Protein AF-A0A6A4I2P9-F1 (afdb_monomer_lite)

Foldseek 3Di:
DDPPQQQFFKKKAWQAAPDPPPDDDDDDDDDDDDDDDPDDPDPPDDDDDDDPDDDPDDVVVVVVVLVVVLVVLCVQLVADDQVVLLVVLVVVDDPPPLVVLCVDPLNVVCVVPGGMDTDHDDPPPSVSNNLSVVQVVCVVVVFQEAEAEQDLPPPVPQRQALSNVLSSLLSSLQQDPVGGNPLSVVLQVVQDDPPDGHHDDPVSSLVSSVVSSNVDHIHMYMYGGLSSHDPVRSVDVVCHSPNPD

Secondary structure (DSSP, 8-state):
-------EEEEEEEE----------------------SSSTTSTT-------S-----HHHHHHHHHHHHHHHHHHH-----HHHHHHHHHH--TTTTGGGTTSHHHHHHHHH-SEEEEE--TTS-HHHHHHHHHHHHHHTT-EEEEEE--TT-TTSSSSSHHHHHHHHHHHHHEETTEE-HHHHHHHHHTEETTEEPPPPHHHHHHHHHHHHHHSPSEEEEEE-GGGS-HHHHHHHHH-TTTT-

InterPro domains:
  IPR027417 P-loop containing nucleoside triphosphate hydrolase [G3DSA:3.40.50.300] (104-240)
  IPR027417 P-loop containing nucleoside triphosphate hydrolase [SSF52540] (110-206)
  IPR056884 Nephrocystin 3-like, N-terminal [PF24883] (96-233)

Radius of gyration: 23.6 Å; chains: 1; bounding box: 53×54×79 Å

Organism: NCBI:txid1447944

Structure (mmCIF, N/CA/C/O backbone):
data_AF-A0A6A4I2P9-F1
#
_entry.id   AF-A0A6A4I2P9-F1
#
loop_
_atom_site.group_PDB
_atom_site.id
_atom_site.type_symbol
_atom_site.label_atom_id
_atom_site.label_alt_id
_atom_site.label_comp_id
_atom_site.label_asym_id
_atom_site.label_entity_id
_atom_site.label_seq_id
_atom_site.pdbx_PDB_ins_code
_atom_site.Cartn_x
_atom_site.Cartn_y
_atom_site.Cartn_z
_atom_site.occupancy
_atom_site.B_iso_or_equiv
_atom_site.auth_seq_id
_atom_site.auth_comp_id
_atom_site.auth_asym_id
_atom_site.auth_atom_id
_atom_site.pdbx_PDB_model_num
ATOM 1 N N . MET A 1 1 ? 18.139 1.809 30.149 1.00 31.86 1 MET A N 1
ATOM 2 C CA . MET A 1 1 ? 16.715 1.880 30.546 1.00 31.86 1 MET A CA 1
ATOM 3 C C . MET A 1 1 ? 15.876 1.731 29.287 1.00 31.86 1 MET A C 1
ATOM 5 O O . MET A 1 1 ? 16.265 2.269 28.262 1.00 31.86 1 MET A O 1
ATOM 9 N N . GLY A 1 2 ? 14.872 0.855 29.338 1.00 32.91 2 GLY A N 1
ATOM 10 C CA . GLY A 1 2 ? 14.380 0.058 28.210 1.00 32.91 2 GLY A CA 1
ATOM 11 C C . GLY A 1 2 ? 13.820 0.826 27.012 1.00 32.91 2 GLY A C 1
ATOM 12 O O . GLY A 1 2 ? 12.915 1.641 27.153 1.00 32.91 2 GLY A O 1
ATOM 13 N N . SER A 1 3 ? 14.309 0.461 25.824 1.00 31.95 3 SER A N 1
ATOM 14 C CA . SER A 1 3 ? 13.582 0.650 24.570 1.00 31.95 3 SER A CA 1
ATOM 15 C C . SER A 1 3 ? 12.331 -0.226 24.639 1.00 31.95 3 SER A C 1
ATOM 17 O O . SER A 1 3 ? 12.404 -1.449 24.504 1.00 31.95 3 SER A O 1
ATOM 19 N N . GLN A 1 4 ? 11.193 0.380 24.978 1.00 34.75 4 GLN A N 1
ATOM 20 C CA . GLN A 1 4 ? 9.900 -0.274 24.855 1.00 34.75 4 GLN A CA 1
ATOM 21 C C . GLN A 1 4 ? 9.702 -0.617 23.381 1.00 34.75 4 GLN A C 1
ATOM 23 O O . GLN A 1 4 ? 9.709 0.260 22.521 1.00 34.75 4 GLN A O 1
ATOM 28 N N . TYR A 1 5 ? 9.547 -1.909 23.108 1.00 37.69 5 TYR A N 1
ATOM 29 C CA . TYR A 1 5 ? 9.093 -2.445 21.836 1.00 37.69 5 TYR A CA 1
ATOM 30 C C . TYR A 1 5 ? 7.903 -1.623 21.333 1.00 37.69 5 TYR A C 1
ATOM 32 O O . TYR A 1 5 ? 6.799 -1.710 21.873 1.00 37.69 5 TYR A O 1
ATOM 40 N N . ILE A 1 6 ? 8.139 -0.800 20.311 1.00 43.78 6 ILE A N 1
ATOM 41 C CA . ILE A 1 6 ? 7.095 -0.062 19.604 1.00 43.78 6 ILE A CA 1
ATOM 42 C C . ILE A 1 6 ? 6.301 -1.109 18.806 1.00 43.78 6 ILE A C 1
ATOM 44 O O . ILE A 1 6 ? 6.579 -1.362 17.636 1.00 43.78 6 ILE A O 1
ATOM 48 N N . ASN A 1 7 ? 5.354 -1.773 19.476 1.00 48.44 7 ASN A N 1
ATOM 49 C CA . ASN A 1 7 ? 4.423 -2.757 18.915 1.00 48.44 7 ASN A CA 1
ATOM 50 C C . ASN A 1 7 ? 3.329 -2.025 18.137 1.00 48.44 7 ASN A C 1
ATOM 52 O O . ASN A 1 7 ? 2.184 -1.900 18.578 1.00 48.44 7 ASN A O 1
ATOM 56 N N . SER A 1 8 ? 3.715 -1.456 17.004 1.00 51.41 8 SER A N 1
ATOM 57 C CA . SER A 1 8 ? 2.807 -0.705 16.147 1.00 51.41 8 SER A CA 1
ATOM 58 C C . SER A 1 8 ? 2.466 -1.528 14.926 1.00 51.41 8 SER A C 1
ATOM 60 O O . SER A 1 8 ? 3.367 -2.007 14.248 1.00 51.41 8 SER A O 1
ATOM 62 N N . LYS A 1 9 ? 1.167 -1.701 14.672 1.00 66.44 9 LYS A N 1
ATOM 63 C CA . LYS A 1 9 ? 0.689 -2.569 13.592 1.00 66.44 9 LYS A CA 1
ATOM 64 C C . LYS A 1 9 ? -0.090 -1.842 12.506 1.00 66.44 9 LYS A C 1
ATOM 66 O O . LYS A 1 9 ? -0.427 -2.503 11.546 1.00 66.44 9 LYS A O 1
ATOM 71 N N . LEU A 1 10 ? -0.423 -0.557 12.619 1.00 70.31 10 LEU A N 1
ATOM 72 C CA . LEU A 1 10 ? -1.104 0.126 11.520 1.00 70.31 10 LEU A CA 1
ATOM 73 C C . LEU A 1 10 ? -0.731 1.599 11.445 1.00 70.31 10 LEU A C 1
ATOM 75 O O . LEU A 1 10 ? -0.799 2.325 12.440 1.00 70.31 10 LEU A O 1
ATOM 79 N N . VAL A 1 11 ? -0.388 2.017 10.235 1.00 73.62 11 VAL A N 1
ATOM 80 C CA . VAL A 1 11 ? -0.102 3.396 9.865 1.00 73.62 11 VAL A CA 1
ATOM 81 C C . VAL A 1 11 ? -1.020 3.764 8.722 1.00 73.62 11 VAL A C 1
ATOM 83 O O . VAL A 1 11 ? -1.012 3.080 7.702 1.00 73.62 11 VAL A O 1
ATOM 86 N N . VAL A 1 12 ? -1.787 4.839 8.866 1.00 75.06 12 VAL A N 1
ATOM 87 C CA . VAL A 1 12 ? -2.571 5.373 7.754 1.00 75.06 12 VAL A CA 1
ATOM 88 C C . VAL A 1 12 ? -2.132 6.793 7.467 1.00 75.06 12 VAL A C 1
ATOM 90 O O . VAL A 1 12 ? -2.122 7.640 8.356 1.00 75.06 12 VAL A O 1
ATOM 93 N N . ARG A 1 13 ? -1.725 7.046 6.228 1.00 76.88 13 ARG A N 1
ATOM 94 C CA . ARG A 1 13 ? -1.238 8.347 5.780 1.00 76.88 13 ARG A CA 1
ATOM 95 C C . ARG A 1 13 ? -2.140 8.862 4.674 1.00 76.88 13 ARG A C 1
ATOM 97 O O . ARG A 1 13 ? -2.273 8.186 3.658 1.00 76.88 13 ARG A O 1
ATOM 104 N N . SER A 1 14 ? -2.718 10.051 4.839 1.00 70.62 14 SER A N 1
ATOM 105 C CA . SER A 1 14 ? -3.326 10.736 3.695 1.00 70.62 14 SER A CA 1
ATOM 106 C C . SER A 1 14 ? -2.228 11.340 2.817 1.00 70.62 14 SER A C 1
ATOM 108 O O . SER A 1 14 ? -1.211 11.854 3.302 1.00 70.62 14 SER A O 1
ATOM 110 N N . ILE A 1 15 ? -2.419 11.234 1.510 1.00 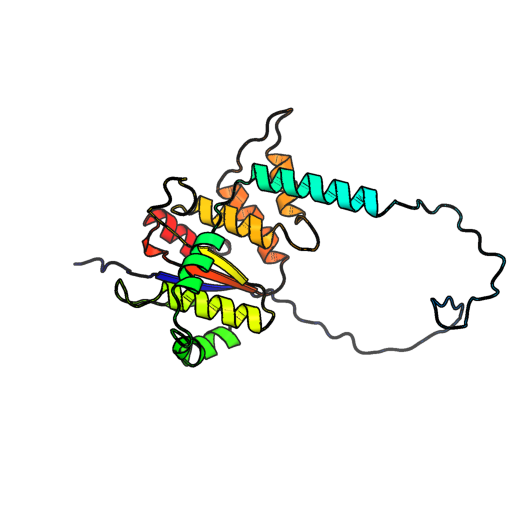70.75 15 ILE A N 1
ATOM 111 C CA . ILE A 1 15 ? -1.639 11.914 0.491 1.00 70.75 15 ILE A CA 1
ATOM 112 C C . ILE A 1 15 ? -2.515 13.059 0.004 1.00 70.75 15 ILE A C 1
ATOM 114 O O . ILE A 1 15 ? -3.432 12.838 -0.778 1.00 70.75 15 ILE A O 1
ATOM 118 N N . ASN A 1 16 ? -2.249 14.274 0.473 1.00 58.72 16 ASN A N 1
ATOM 119 C CA . ASN A 1 16 ? -2.934 15.454 -0.040 1.00 58.72 16 ASN A CA 1
ATOM 120 C C . ASN A 1 16 ? -2.103 16.036 -1.188 1.00 58.72 16 ASN A C 1
ATOM 122 O O . ASN A 1 16 ? -0.927 16.349 -0.997 1.00 58.72 16 ASN A O 1
ATOM 126 N N . SER A 1 17 ? -2.717 16.223 -2.356 1.00 39.25 17 SER A N 1
ATOM 127 C CA . SER A 1 17 ? -2.187 17.130 -3.375 1.00 39.25 17 SER A CA 1
ATOM 128 C C . SER A 1 17 ? -2.728 18.534 -3.080 1.00 39.25 17 SER A C 1
ATOM 130 O O . SER A 1 17 ? -3.951 18.693 -3.001 1.00 39.25 17 SER A O 1
ATOM 132 N N . PRO A 1 18 ? -1.885 19.560 -2.859 1.00 32.94 18 PRO A N 1
ATOM 133 C CA . PRO A 1 18 ? -2.369 20.923 -2.735 1.00 32.94 18 PRO A CA 1
ATOM 134 C C . PRO A 1 18 ? -2.721 21.431 -4.135 1.00 32.94 18 PRO A C 1
ATOM 136 O O . PRO A 1 18 ? -1.902 22.053 -4.804 1.00 32.94 18 PRO A O 1
ATOM 139 N N . ILE A 1 19 ? -3.948 21.180 -4.587 1.00 35.38 19 ILE A N 1
ATOM 140 C CA . ILE A 1 19 ? -4.513 21.924 -5.712 1.00 35.38 19 ILE A CA 1
ATOM 141 C C . ILE A 1 19 ? -5.470 22.952 -5.123 1.00 35.38 19 ILE A C 1
ATOM 143 O O . ILE A 1 19 ? -6.631 22.670 -4.829 1.00 35.38 19 ILE A O 1
ATOM 147 N N . MET A 1 20 ? -4.953 24.167 -4.942 1.00 29.03 20 MET A N 1
ATOM 148 C CA . MET A 1 20 ? -5.790 25.360 -4.904 1.00 29.03 20 MET A CA 1
ATOM 149 C C . MET A 1 20 ? -6.544 25.407 -6.237 1.00 29.03 20 MET A C 1
ATOM 151 O O . MET A 1 20 ? -5.957 25.678 -7.281 1.00 29.03 20 MET A O 1
ATOM 155 N N . MET A 1 21 ? -7.841 25.097 -6.213 1.00 29.06 21 MET A N 1
ATOM 156 C CA . MET A 1 21 ? -8.753 25.452 -7.297 1.00 29.06 21 MET A CA 1
ATOM 157 C C . MET A 1 21 ? -8.804 26.982 -7.377 1.00 29.06 21 MET A C 1
ATOM 159 O O . MET A 1 21 ? -9.569 27.619 -6.648 1.00 29.06 21 MET A O 1
ATOM 163 N N . GLU A 1 22 ? -8.011 27.586 -8.261 1.00 28.61 22 GLU A N 1
ATOM 164 C CA . GLU A 1 22 ? -8.323 28.928 -8.740 1.00 28.61 22 GLU A CA 1
ATOM 165 C C . GLU A 1 22 ? -9.614 28.851 -9.557 1.00 28.61 22 GLU A C 1
ATOM 167 O O . GLU A 1 22 ? -9.694 28.265 -10.638 1.00 28.61 22 GLU A O 1
ATOM 172 N N . ARG A 1 23 ? -10.669 29.413 -8.968 1.00 30.59 23 ARG A N 1
ATOM 173 C CA . ARG A 1 23 ? -11.957 29.641 -9.608 1.00 30.59 23 ARG A CA 1
ATOM 174 C C . ARG A 1 23 ? -11.780 30.713 -10.681 1.00 30.59 23 ARG A C 1
ATOM 176 O O . ARG A 1 23 ? -11.678 31.891 -10.349 1.00 30.59 23 ARG A O 1
ATOM 183 N N . PHE A 1 24 ? -11.839 30.333 -11.951 1.00 29.31 24 PHE A N 1
ATOM 184 C CA . PHE A 1 24 ? -12.132 31.292 -13.014 1.00 29.31 24 PHE A CA 1
ATOM 185 C C . PHE A 1 24 ? -13.650 31.513 -13.080 1.00 29.31 24 PHE A C 1
ATOM 187 O O . PHE A 1 24 ? -14.415 30.606 -13.404 1.00 29.31 24 PHE A O 1
ATOM 194 N N . GLY A 1 25 ? -14.080 32.715 -12.683 1.00 27.47 25 GLY A N 1
ATOM 195 C CA . GLY A 1 25 ? -15.440 33.229 -12.871 1.00 27.47 25 GLY A CA 1
ATOM 196 C C . GLY A 1 25 ? -15.664 33.797 -14.285 1.00 27.47 25 GLY A C 1
ATOM 197 O O . GLY A 1 25 ? -14.700 33.990 -15.024 1.00 27.47 25 GLY A O 1
ATOM 198 N N . PRO A 1 26 ? -16.929 34.042 -14.677 1.00 36.31 26 PRO A N 1
ATOM 199 C CA . PRO A 1 26 ? -17.360 34.069 -16.073 1.00 36.31 26 PRO A CA 1
ATOM 200 C C . PRO A 1 26 ? -17.228 35.453 -16.726 1.00 36.31 26 PRO A C 1
ATOM 202 O O . PRO A 1 26 ? -17.517 36.474 -16.106 1.00 36.31 26 PRO A O 1
ATOM 205 N N . GLY A 1 27 ? -16.868 35.472 -18.012 1.00 28.17 27 GLY A N 1
ATOM 206 C CA . GLY A 1 27 ? -16.831 36.672 -18.848 1.00 28.17 27 GLY A CA 1
ATOM 207 C C . GLY A 1 27 ? -17.063 36.347 -20.327 1.00 28.17 27 GLY A C 1
ATOM 208 O O . GLY A 1 27 ? -16.156 35.881 -21.006 1.00 28.17 27 GLY A O 1
ATOM 209 N N . ASN A 1 28 ? -18.305 36.580 -20.761 1.00 26.53 28 ASN A N 1
ATOM 210 C CA . ASN A 1 28 ? -18.878 36.654 -22.121 1.00 26.53 28 ASN A CA 1
ATOM 211 C C . ASN A 1 28 ? -17.957 37.337 -23.158 1.00 26.53 28 ASN A C 1
ATOM 213 O O . ASN A 1 28 ? -17.140 38.163 -22.772 1.00 26.53 28 ASN A O 1
ATOM 217 N N . GLN A 1 29 ? -18.064 37.213 -24.483 1.00 29.38 29 GLN A N 1
ATOM 218 C CA . GLN A 1 29 ? -18.879 36.527 -25.505 1.00 29.38 29 GLN A CA 1
ATOM 219 C C . GLN A 1 29 ? -18.173 36.891 -26.837 1.00 29.38 29 GLN A C 1
ATOM 221 O O . GLN A 1 29 ? -17.574 37.956 -26.882 1.00 29.38 29 GLN A O 1
ATOM 226 N N . TYR A 1 30 ? -18.252 36.075 -27.893 1.00 26.91 30 TYR A N 1
ATOM 227 C CA . TYR A 1 30 ? -18.627 36.491 -29.262 1.00 26.91 30 TYR A CA 1
ATOM 228 C C . TYR A 1 30 ? -18.805 35.232 -30.125 1.00 26.91 30 TYR A C 1
ATOM 230 O O . TYR A 1 30 ? -17.967 34.333 -30.144 1.00 26.91 30 TYR A O 1
ATOM 238 N N . GLU A 1 31 ? -19.969 35.177 -30.762 1.00 32.78 31 GLU A N 1
ATOM 239 C CA . GLU A 1 31 ? -20.544 34.097 -31.562 1.00 32.78 31 GLU A CA 1
ATOM 240 C C . GLU A 1 31 ? -19.874 33.971 -32.941 1.00 32.78 31 GLU A C 1
ATOM 242 O O . GLU A 1 31 ? -19.499 34.980 -33.534 1.00 32.78 31 GLU A O 1
ATOM 247 N N . GLN A 1 32 ? -19.808 32.759 -33.504 1.00 27.08 32 GLN A N 1
ATOM 248 C CA . GLN A 1 32 ? -20.670 32.350 -34.628 1.00 27.08 32 GLN A CA 1
ATOM 249 C C . GLN A 1 32 ? -20.430 30.882 -35.029 1.00 27.08 32 GLN A C 1
ATOM 251 O O . GLN A 1 32 ? -19.392 30.285 -34.761 1.00 27.08 32 GLN A O 1
ATOM 256 N N . GLU A 1 33 ? -21.489 30.306 -35.585 1.00 31.44 33 GLU A N 1
ATOM 257 C CA . GLU A 1 33 ? -21.905 28.904 -35.588 1.00 31.44 33 GLU A CA 1
ATOM 258 C C . GLU A 1 33 ? -21.132 27.977 -36.547 1.00 31.44 33 GLU A C 1
ATOM 260 O O . GLU A 1 33 ? -20.703 28.389 -37.622 1.00 31.44 33 GLU A O 1
ATOM 265 N N . ASN A 1 34 ? -21.055 26.682 -36.205 1.00 26.84 34 ASN A N 1
ATOM 266 C CA . ASN A 1 34 ? -21.669 25.625 -37.025 1.00 26.84 34 ASN A CA 1
ATOM 267 C C . ASN A 1 34 ? -21.729 24.278 -36.274 1.00 26.84 34 ASN A C 1
ATOM 269 O O . ASN A 1 34 ? -20.735 23.758 -35.772 1.00 26.84 34 ASN A O 1
ATOM 273 N N . THR A 1 35 ? -22.941 23.736 -36.194 1.00 26.11 35 THR A N 1
ATOM 274 C CA . THR A 1 35 ? -23.391 22.611 -35.359 1.00 26.11 35 THR A CA 1
ATOM 275 C C . THR A 1 35 ? -23.114 21.243 -36.001 1.00 26.11 35 THR A C 1
ATOM 277 O O . THR A 1 35 ? -23.472 21.045 -37.159 1.00 26.11 35 THR A O 1
ATOM 280 N N . PHE A 1 36 ? -22.609 20.260 -35.235 1.00 31.98 36 PHE A N 1
ATOM 281 C CA . PHE A 1 36 ? -22.713 18.821 -35.555 1.00 31.98 36 PHE A CA 1
ATOM 282 C C . PHE A 1 36 ? -23.246 18.022 -34.348 1.00 31.98 36 PHE A C 1
ATOM 284 O O . PHE A 1 36 ? -22.644 18.045 -33.280 1.00 31.98 36 PHE A O 1
ATOM 291 N N . ASN A 1 37 ? -24.377 17.323 -34.513 1.00 29.31 37 ASN A N 1
ATOM 292 C CA . ASN A 1 37 ? -25.055 16.497 -33.500 1.00 29.31 37 ASN A CA 1
ATOM 293 C C . ASN A 1 37 ? -24.782 15.001 -33.711 1.00 29.31 37 ASN A C 1
ATOM 295 O O . ASN A 1 37 ? -24.737 14.496 -34.832 1.00 29.31 37 ASN A O 1
ATOM 299 N N . TYR A 1 38 ? -24.722 14.274 -32.598 1.00 35.28 38 TYR A N 1
ATOM 300 C CA . TYR A 1 38 ? -24.859 12.822 -32.550 1.00 35.28 38 TYR A CA 1
ATOM 301 C C . TYR A 1 38 ? -26.271 12.464 -32.070 1.00 35.28 38 TYR A C 1
ATOM 303 O O . TYR A 1 38 ? -26.695 12.898 -31.004 1.00 35.28 38 TYR A O 1
ATOM 311 N N . GLY A 1 39 ? -26.985 11.652 -32.850 1.00 38.06 39 GLY A N 1
ATOM 312 C CA . GLY A 1 39 ? -27.980 10.695 -32.346 1.00 38.06 39 GLY A CA 1
ATOM 313 C C . GLY A 1 39 ? -29.221 11.200 -31.599 1.00 38.06 39 GLY A C 1
ATOM 314 O O . GLY A 1 39 ? -29.917 10.379 -31.018 1.00 38.06 39 GLY A O 1
ATOM 315 N N . GLY A 1 40 ? -29.537 12.493 -31.626 1.00 35.00 40 GLY A N 1
ATOM 316 C CA . GLY A 1 40 ? -30.916 12.981 -31.758 1.00 35.00 40 GLY A CA 1
ATOM 317 C C . GLY A 1 40 ? -31.207 13.207 -33.245 1.00 35.00 40 GLY A C 1
ATOM 318 O O . GLY A 1 40 ? -30.279 13.193 -34.050 1.00 35.00 40 GLY A O 1
ATOM 319 N N . SER A 1 41 ? -32.459 13.403 -33.655 1.00 46.59 41 SER A N 1
ATOM 320 C CA . SER A 1 41 ? -32.909 13.509 -35.058 1.00 46.59 41 SER A CA 1
ATOM 321 C C . SER A 1 41 ? -32.375 14.725 -35.855 1.00 46.59 41 SER A C 1
ATOM 323 O O . SER A 1 41 ? -33.155 15.439 -36.482 1.00 46.59 41 SER A O 1
ATOM 325 N N . GLN A 1 42 ? -31.071 15.007 -35.841 1.00 43.53 42 GLN A N 1
ATOM 326 C CA . GLN A 1 42 ? -30.498 16.242 -36.384 1.00 43.53 42 GLN A CA 1
ATOM 327 C C . GLN A 1 42 ? -29.469 16.045 -37.520 1.00 43.53 42 GLN A C 1
ATOM 329 O O . GLN A 1 42 ? -29.135 17.037 -38.152 1.00 43.53 42 GLN A O 1
ATOM 334 N N . PHE A 1 43 ? -29.011 14.819 -37.847 1.00 44.66 43 PHE A N 1
ATOM 335 C CA . PHE A 1 43 ? -28.026 14.562 -38.942 1.00 44.66 43 PHE A CA 1
ATOM 336 C C . PHE A 1 43 ? -28.453 13.477 -39.929 1.00 44.66 43 PHE A C 1
ATOM 338 O O . PHE A 1 43 ? -27.634 12.926 -40.655 1.00 44.66 43 PHE A O 1
ATOM 345 N N . ALA A 1 44 ? -29.743 13.157 -39.997 1.00 41.59 44 ALA A N 1
ATOM 346 C CA . ALA A 1 44 ? -30.216 12.073 -40.854 1.00 41.59 44 ALA A CA 1
ATOM 347 C C . ALA A 1 44 ? -30.051 12.338 -42.369 1.00 41.59 44 ALA A C 1
ATOM 349 O O . ALA A 1 44 ? -30.230 11.408 -43.142 1.00 41.59 44 ALA A O 1
ATOM 350 N N . ASN A 1 45 ? -29.700 13.561 -42.797 1.00 43.94 45 ASN A N 1
ATOM 351 C CA . ASN A 1 45 ? -29.648 13.958 -44.214 1.00 43.94 45 ASN A CA 1
ATOM 352 C C . ASN A 1 45 ? -28.470 14.890 -44.582 1.00 43.94 45 ASN A C 1
ATOM 354 O O . ASN A 1 45 ? -28.546 15.609 -45.576 1.00 43.94 45 ASN A O 1
ATOM 358 N N . SER A 1 46 ? -27.384 14.934 -43.804 1.00 41.75 46 SER A N 1
ATOM 359 C CA . SER A 1 46 ? -26.228 15.772 -44.161 1.00 41.75 46 SER A CA 1
ATOM 360 C C . SER A 1 46 ? -25.318 15.066 -45.174 1.00 41.75 46 SER A C 1
ATOM 362 O O . SER A 1 46 ? -24.663 14.081 -44.837 1.00 41.75 46 SER A O 1
ATOM 364 N N . SER A 1 47 ? -25.244 15.592 -46.396 1.00 51.38 47 SER A N 1
ATOM 365 C CA . SER A 1 47 ? -24.263 15.230 -47.431 1.00 51.38 47 SER A CA 1
ATOM 366 C C . SER A 1 47 ? -23.252 16.371 -47.635 1.00 51.38 47 SER A C 1
ATOM 368 O O . SER A 1 47 ? -23.632 17.531 -47.497 1.00 51.38 47 SER A O 1
ATOM 370 N N . ASN A 1 48 ? -22.006 16.036 -48.008 1.00 41.12 48 ASN A N 1
ATOM 371 C CA . ASN A 1 48 ? -20.825 16.913 -48.193 1.00 41.12 48 ASN A CA 1
ATOM 372 C C . ASN A 1 48 ? -19.978 17.202 -46.936 1.00 41.12 48 ASN A C 1
ATOM 374 O O . ASN A 1 48 ? -19.728 18.358 -46.606 1.00 41.12 48 ASN A O 1
ATOM 378 N N . PHE A 1 49 ? -19.478 16.158 -46.270 1.00 39.84 49 PHE A N 1
ATOM 379 C CA . PHE A 1 49 ? -18.318 16.276 -45.377 1.00 39.84 49 PHE A CA 1
ATOM 380 C C . PHE A 1 49 ? -17.166 15.430 -45.915 1.00 39.84 49 PHE A C 1
ATOM 382 O O . PHE A 1 49 ? -17.321 14.225 -46.098 1.00 39.84 49 PHE A O 1
ATOM 389 N N . GLU A 1 50 ? -16.012 16.055 -46.143 1.00 45.06 50 GLU A N 1
ATOM 390 C CA . GLU A 1 50 ? -14.771 15.367 -46.502 1.00 45.06 50 GLU A CA 1
ATOM 391 C C . GLU A 1 50 ? -13.729 15.606 -45.405 1.00 45.06 50 GLU A C 1
ATOM 393 O O . GLU A 1 50 ? -13.369 16.741 -45.093 1.00 45.06 50 GLU A O 1
ATOM 398 N N . ILE A 1 51 ? -13.261 14.517 -44.788 1.00 51.97 51 ILE A N 1
ATOM 399 C CA . ILE A 1 51 ? -12.200 14.541 -43.777 1.00 51.97 51 ILE A CA 1
ATOM 400 C C . ILE A 1 51 ? -10.869 14.358 -44.508 1.00 51.97 51 ILE A C 1
ATOM 402 O O . ILE A 1 51 ? -10.510 13.244 -44.886 1.00 51.97 51 ILE A O 1
ATOM 406 N N . TYR A 1 52 ? -10.120 15.443 -44.689 1.00 35.97 52 TYR A N 1
ATOM 407 C CA . TYR A 1 52 ? -8.766 15.386 -45.234 1.00 35.97 52 TYR A CA 1
ATOM 408 C C . TYR A 1 52 ? -7.730 15.361 -44.107 1.00 35.97 52 TYR A C 1
ATOM 410 O O . TYR A 1 52 ? -7.693 16.252 -43.263 1.00 35.97 52 TYR A O 1
ATOM 418 N N . GLY A 1 53 ? -6.863 14.344 -44.106 1.00 38.44 53 GLY A N 1
ATOM 419 C CA . GLY A 1 53 ? -5.673 14.303 -43.244 1.00 38.44 53 GLY A CA 1
ATOM 420 C C . GLY A 1 53 ? -5.861 13.739 -41.830 1.00 38.44 53 GLY A C 1
ATOM 421 O O . GLY A 1 53 ? -4.964 13.884 -41.004 1.00 38.44 53 GLY A O 1
ATOM 422 N N . GLY A 1 54 ? -6.977 13.069 -41.533 1.00 42.56 54 GLY A N 1
ATOM 423 C CA . GLY A 1 54 ? -7.155 12.358 -40.265 1.00 42.56 54 GLY A CA 1
ATOM 424 C C . GLY A 1 54 ? -6.581 10.940 -40.311 1.00 42.56 54 GLY A C 1
ATOM 425 O O . GLY A 1 54 ? -7.064 10.101 -41.069 1.00 42.56 54 GLY A O 1
ATOM 426 N N . THR A 1 55 ? -5.590 10.630 -39.474 1.00 46.09 55 THR A N 1
ATOM 427 C CA . THR A 1 55 ? -5.217 9.232 -39.211 1.00 46.09 55 THR A CA 1
ATOM 428 C C . THR A 1 55 ? -6.274 8.617 -38.300 1.00 46.09 55 THR A C 1
ATOM 430 O O . THR A 1 55 ? -6.297 8.881 -37.098 1.00 46.09 55 THR A O 1
ATOM 433 N N . PHE A 1 56 ? -7.144 7.774 -38.852 1.00 47.59 56 PHE A N 1
ATOM 434 C CA . PHE A 1 56 ? -8.048 6.946 -38.055 1.00 47.59 56 PHE A CA 1
ATOM 435 C C . PHE A 1 56 ? -7.228 5.858 -37.357 1.00 47.59 56 PHE A C 1
ATOM 437 O O . PHE A 1 56 ? -6.964 4.795 -37.919 1.00 47.59 56 PHE A O 1
ATOM 444 N N . MET A 1 57 ? -6.767 6.129 -36.136 1.00 51.47 57 MET A N 1
ATOM 445 C CA . MET A 1 57 ? -6.122 5.097 -35.332 1.00 51.47 57 MET A CA 1
ATOM 446 C C . MET A 1 57 ? -7.186 4.135 -34.807 1.00 51.47 57 MET A C 1
ATOM 448 O O . MET A 1 57 ? -8.106 4.533 -34.096 1.00 51.47 57 MET A O 1
ATOM 452 N N . ASN A 1 58 ? -7.063 2.855 -35.162 1.00 50.84 58 ASN A N 1
ATOM 453 C CA . ASN A 1 58 ? -7.931 1.813 -34.635 1.00 50.84 58 ASN A CA 1
ATOM 454 C C . ASN A 1 58 ? -7.724 1.711 -33.115 1.00 50.84 58 ASN A C 1
ATOM 456 O O . ASN A 1 58 ? -6.683 1.224 -32.665 1.00 50.84 58 ASN A O 1
ATOM 460 N N . ALA A 1 59 ? -8.716 2.154 -32.340 1.00 57.22 59 ALA A N 1
ATOM 461 C CA . ALA A 1 59 ? -8.694 2.113 -30.880 1.00 57.22 59 ALA A CA 1
ATOM 462 C C . ALA A 1 59 ? -8.362 0.709 -30.350 1.00 57.22 59 ALA A C 1
ATOM 464 O O . ALA A 1 59 ? -7.624 0.584 -29.378 1.00 57.22 59 ALA A O 1
ATOM 465 N N . HIS A 1 60 ? -8.797 -0.348 -31.048 1.00 55.47 60 HIS A N 1
ATOM 466 C CA . HIS A 1 60 ? -8.500 -1.729 -30.675 1.00 55.47 60 HIS A CA 1
ATOM 467 C C . HIS A 1 60 ? -6.991 -2.028 -30.644 1.00 55.47 60 HIS A C 1
ATOM 469 O O . HIS A 1 60 ? -6.499 -2.626 -29.690 1.00 55.47 60 HIS A O 1
ATOM 475 N N . ASN A 1 61 ? -6.232 -1.555 -31.638 1.00 58.09 61 ASN A N 1
ATOM 476 C CA . ASN A 1 61 ? -4.786 -1.785 -31.701 1.00 58.09 61 ASN A CA 1
ATOM 477 C C . ASN A 1 61 ? -4.041 -1.033 -30.586 1.00 58.09 61 ASN A C 1
ATOM 479 O O . ASN A 1 61 ? -3.079 -1.562 -30.032 1.00 58.09 61 ASN A O 1
ATOM 483 N N . ILE A 1 62 ? -4.505 0.169 -30.226 1.00 61.31 62 ILE A N 1
ATOM 484 C CA . ILE A 1 62 ? -3.943 0.959 -29.120 1.00 61.31 62 ILE A CA 1
ATOM 485 C C . ILE A 1 62 ? -4.211 0.264 -27.781 1.00 61.31 62 ILE A C 1
ATOM 487 O O . ILE A 1 62 ? -3.287 0.078 -26.992 1.00 61.31 62 ILE A O 1
ATOM 491 N N . THR A 1 63 ? -5.448 -0.180 -27.536 1.00 61.22 63 THR A N 1
ATOM 492 C CA . THR A 1 63 ? -5.814 -0.878 -26.295 1.00 61.22 63 THR A CA 1
ATOM 493 C C . THR A 1 63 ? -5.012 -2.170 -26.112 1.00 61.22 63 THR A C 1
ATOM 495 O O . THR A 1 63 ? -4.526 -2.433 -25.014 1.00 61.22 63 THR A O 1
ATOM 498 N N . VAL A 1 64 ? -4.803 -2.947 -27.183 1.00 64.06 64 VAL A N 1
ATOM 499 C CA . VAL A 1 64 ? -3.998 -4.181 -27.139 1.00 64.06 64 VAL A CA 1
ATOM 500 C C . VAL A 1 64 ? -2.525 -3.888 -26.823 1.00 64.06 64 VAL A C 1
ATOM 502 O O . VAL A 1 64 ? -1.934 -4.575 -25.989 1.00 64.06 64 VAL A O 1
ATOM 505 N N . GLN A 1 65 ? -1.927 -2.857 -27.430 1.00 62.69 65 GLN A N 1
ATOM 506 C CA . GLN A 1 65 ? -0.530 -2.484 -27.163 1.00 62.69 65 GLN A CA 1
ATOM 507 C C . GLN A 1 65 ? -0.317 -1.948 -25.740 1.00 62.69 65 GLN A C 1
ATOM 509 O O . GLN A 1 65 ? 0.661 -2.319 -25.088 1.00 62.69 65 GLN A O 1
ATOM 514 N N . LEU A 1 66 ? -1.241 -1.122 -25.237 1.00 68.50 66 LEU A N 1
ATOM 515 C CA . LEU A 1 66 ? -1.203 -0.625 -23.858 1.00 68.50 66 LEU A CA 1
ATOM 516 C C . LEU A 1 66 ? -1.315 -1.775 -22.849 1.00 68.50 66 LEU A C 1
ATOM 518 O O . LEU A 1 66 ? -0.570 -1.805 -21.868 1.00 68.50 66 LEU A O 1
ATOM 522 N N . HIS A 1 67 ? -2.188 -2.750 -23.116 1.00 73.81 67 HIS A N 1
ATOM 523 C CA . HIS A 1 67 ? -2.337 -3.932 -22.270 1.00 73.81 67 HIS A CA 1
ATOM 524 C C . HIS A 1 67 ? -1.060 -4.791 -22.239 1.00 73.81 67 HIS A C 1
ATOM 52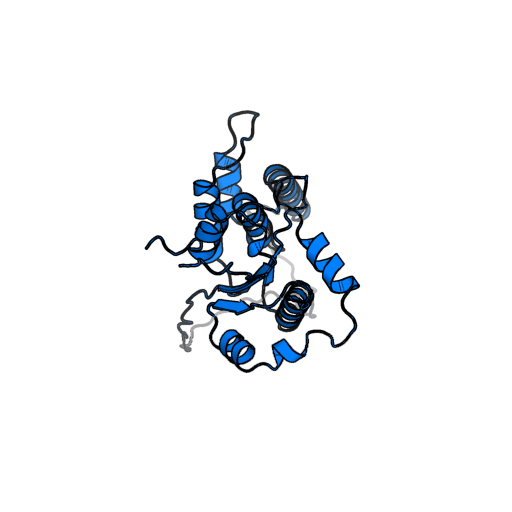6 O O . HIS A 1 67 ? -0.610 -5.186 -21.165 1.00 73.81 67 HIS A O 1
ATOM 532 N N . ASP A 1 68 ? -0.424 -5.033 -23.390 1.00 82.31 68 ASP A N 1
ATOM 533 C CA . ASP A 1 68 ? 0.834 -5.792 -23.475 1.00 82.31 68 ASP A CA 1
ATOM 534 C C . ASP A 1 68 ? 1.989 -5.095 -22.728 1.00 82.31 68 ASP A C 1
ATOM 536 O O . ASP A 1 68 ? 2.767 -5.730 -22.009 1.00 82.31 68 ASP A O 1
ATOM 540 N N . GLN A 1 69 ? 2.088 -3.767 -22.831 1.00 84.12 69 GLN A N 1
ATOM 541 C CA . GLN A 1 69 ? 3.092 -3.002 -22.091 1.00 84.12 69 GLN A CA 1
ATOM 542 C C . GLN A 1 69 ? 2.852 -3.048 -20.575 1.00 84.12 69 GLN A C 1
ATOM 544 O O . GLN A 1 69 ? 3.809 -3.236 -19.817 1.00 84.12 69 GLN A O 1
ATOM 549 N N . ALA A 1 70 ? 1.598 -2.921 -20.135 1.00 87.06 70 ALA A N 1
ATOM 550 C CA . ALA A 1 70 ? 1.226 -3.021 -18.728 1.00 87.06 70 ALA A CA 1
ATOM 551 C C . ALA A 1 70 ? 1.628 -4.378 -18.132 1.00 87.06 70 ALA A C 1
ATOM 553 O O . ALA A 1 70 ? 2.313 -4.423 -17.111 1.00 87.06 70 ALA A O 1
ATOM 554 N N . GLN A 1 71 ? 1.329 -5.483 -18.826 1.00 88.88 71 GLN A N 1
ATOM 555 C CA . GLN A 1 71 ? 1.719 -6.827 -18.382 1.00 88.88 71 GLN A CA 1
ATOM 556 C C . GLN A 1 71 ? 3.240 -6.999 -18.282 1.00 88.88 71 GLN A C 1
ATOM 558 O O . GLN A 1 71 ? 3.734 -7.600 -17.326 1.00 88.88 71 GLN A O 1
ATOM 563 N N . LYS A 1 72 ? 4.009 -6.436 -19.224 1.00 91.62 72 LYS A N 1
ATOM 564 C CA . LYS A 1 72 ? 5.481 -6.470 -19.169 1.00 91.62 72 LYS A CA 1
ATOM 565 C C . LYS A 1 72 ? 6.027 -5.714 -17.965 1.00 91.62 72 LYS A C 1
ATOM 567 O O . LYS A 1 72 ? 6.905 -6.231 -17.278 1.00 91.62 72 LYS A O 1
ATOM 572 N N . ILE A 1 73 ? 5.510 -4.515 -17.700 1.00 92.94 73 ILE A N 1
ATOM 573 C CA . ILE A 1 73 ? 5.928 -3.701 -16.553 1.00 92.94 73 ILE A CA 1
ATOM 574 C C . ILE A 1 73 ? 5.540 -4.397 -15.249 1.00 92.94 73 ILE A C 1
ATOM 576 O O . ILE A 1 73 ? 6.380 -4.517 -14.360 1.00 92.94 73 ILE A O 1
ATOM 580 N N . ARG A 1 74 ? 4.326 -4.945 -15.161 1.00 91.50 74 ARG A N 1
ATOM 581 C CA . ARG A 1 74 ? 3.854 -5.719 -14.009 1.00 91.50 74 ARG A CA 1
ATOM 582 C C . ARG A 1 74 ? 4.743 -6.935 -13.731 1.00 91.50 74 ARG A C 1
ATOM 584 O O . ARG A 1 74 ? 5.239 -7.108 -12.618 1.00 91.50 74 ARG A O 1
ATOM 591 N N . GLY A 1 75 ? 5.006 -7.741 -14.761 1.00 91.81 75 GLY A N 1
ATOM 592 C CA . GLY A 1 75 ? 5.866 -8.923 -14.673 1.00 91.81 75 GLY A CA 1
ATOM 593 C C . GLY A 1 75 ? 7.338 -8.601 -14.398 1.00 91.81 75 GLY A C 1
ATOM 594 O O . GLY A 1 75 ? 8.057 -9.431 -13.840 1.00 91.81 75 GLY A O 1
ATOM 595 N N . TRP A 1 76 ? 7.796 -7.401 -14.759 1.00 94.00 76 TRP A N 1
ATOM 596 C CA . TRP A 1 76 ? 9.126 -6.901 -14.422 1.00 94.00 76 TRP A CA 1
ATOM 597 C C . TRP A 1 76 ? 9.217 -6.394 -12.981 1.00 94.00 76 TRP A C 1
ATOM 599 O O . TRP A 1 76 ? 10.190 -6.714 -12.298 1.00 94.00 76 TRP A O 1
ATOM 609 N N . LEU A 1 77 ? 8.224 -5.630 -12.519 1.00 92.81 77 LEU A N 1
ATOM 610 C CA . LEU A 1 77 ? 8.208 -5.045 -11.180 1.00 92.81 77 LEU A CA 1
ATOM 611 C C . LEU A 1 77 ? 8.156 -6.134 -10.105 1.00 92.81 77 LEU A C 1
ATOM 613 O O . LEU A 1 77 ? 8.805 -5.985 -9.074 1.00 92.81 77 LEU A O 1
ATOM 617 N N . LYS A 1 78 ? 7.422 -7.228 -10.378 1.00 91.12 78 LYS A N 1
ATOM 618 C CA . LYS A 1 78 ? 7.257 -8.383 -9.473 1.00 91.12 78 LYS A CA 1
ATOM 619 C C . LYS A 1 78 ? 6.894 -7.953 -8.053 1.00 91.12 78 LYS A C 1
ATOM 621 O O . LYS A 1 78 ? 7.447 -8.446 -7.077 1.00 91.12 78 LYS A O 1
ATOM 626 N N . ALA A 1 79 ? 6.000 -6.980 -7.958 1.00 93.06 79 ALA A N 1
ATOM 627 C CA . ALA A 1 79 ? 5.583 -6.441 -6.682 1.00 93.06 79 ALA A CA 1
ATOM 628 C C . ALA A 1 79 ? 4.836 -7.503 -5.849 1.00 93.06 79 ALA A C 1
ATOM 630 O O . ALA A 1 79 ? 4.149 -8.361 -6.414 1.00 93.06 79 ALA A O 1
ATOM 631 N N . PRO A 1 80 ? 4.986 -7.472 -4.513 1.00 93.00 80 PRO A N 1
ATOM 632 C CA . PRO A 1 80 ? 4.346 -8.443 -3.642 1.00 93.00 80 PRO A CA 1
ATOM 633 C C . PRO A 1 80 ? 2.831 -8.233 -3.604 1.00 93.00 80 PRO A C 1
ATOM 635 O O . PRO A 1 80 ? 2.349 -7.117 -3.410 1.00 93.00 80 PRO A O 1
ATOM 638 N N . ASP A 1 81 ? 2.078 -9.325 -3.707 1.00 90.88 81 ASP A N 1
ATOM 639 C CA . ASP A 1 81 ? 0.618 -9.274 -3.732 1.00 90.88 81 ASP A CA 1
ATOM 640 C C . ASP A 1 81 ? 0.024 -9.141 -2.323 1.00 90.88 81 ASP A C 1
ATOM 642 O O . ASP A 1 81 ? -0.132 -10.123 -1.598 1.00 90.88 81 ASP A O 1
ATOM 646 N N . CYS A 1 82 ? -0.311 -7.917 -1.917 1.00 92.12 82 CYS A N 1
ATOM 647 C CA . CYS A 1 82 ? -0.922 -7.653 -0.613 1.00 92.12 82 CYS A CA 1
ATOM 648 C C . CYS A 1 82 ? -2.434 -7.935 -0.568 1.00 92.12 82 CYS A C 1
ATOM 650 O O . CYS A 1 82 ? -2.997 -7.948 0.531 1.00 92.12 82 CYS A O 1
ATOM 652 N N . SER A 1 83 ? -3.092 -8.184 -1.709 1.00 91.62 83 SER A N 1
ATOM 653 C CA . SER A 1 83 ? -4.537 -8.459 -1.748 1.00 91.62 83 SER A CA 1
ATOM 654 C C . SER A 1 83 ? -4.885 -9.725 -0.965 1.00 91.62 83 SER A C 1
ATOM 656 O O . SER A 1 83 ? -5.833 -9.732 -0.187 1.00 91.62 83 SER A O 1
ATOM 658 N N . THR A 1 84 ? -4.016 -10.739 -1.005 1.00 92.12 84 THR A N 1
ATOM 659 C CA . THR A 1 84 ? -4.189 -11.979 -0.235 1.00 92.12 84 THR A CA 1
ATOM 660 C C . THR A 1 84 ? -4.280 -11.744 1.275 1.00 92.12 84 THR A C 1
ATOM 662 O O . THR A 1 84 ? -4.985 -12.466 1.985 1.00 92.12 84 THR A O 1
ATOM 665 N N . ASN A 1 85 ? -3.541 -10.754 1.792 1.00 92.75 85 ASN A N 1
ATOM 666 C CA . ASN A 1 85 ? -3.538 -10.410 3.215 1.00 92.75 85 ASN A CA 1
ATOM 667 C C . ASN A 1 85 ? -4.842 -9.704 3.591 1.00 92.75 85 ASN A C 1
ATOM 669 O O . ASN A 1 85 ? -5.461 -10.066 4.595 1.00 92.75 85 ASN A O 1
ATOM 673 N N . PHE A 1 86 ? -5.266 -8.757 2.752 1.00 93.31 86 PHE A N 1
ATOM 674 C CA . PHE A 1 86 ? -6.550 -8.084 2.876 1.00 93.31 86 PHE A CA 1
ATOM 675 C C . PHE A 1 86 ? -7.709 -9.092 2.848 1.00 93.31 86 PHE A C 1
ATOM 677 O O . PHE A 1 86 ? -8.470 -9.148 3.810 1.00 93.31 86 PHE A O 1
ATOM 684 N N . ASP A 1 87 ? -7.779 -9.963 1.838 1.00 94.00 87 ASP A N 1
ATOM 685 C CA . ASP A 1 87 ? -8.839 -10.968 1.685 1.00 94.00 87 ASP A CA 1
ATOM 686 C C . ASP A 1 87 ? -8.876 -11.935 2.868 1.00 94.00 87 ASP A C 1
ATOM 688 O O . ASP A 1 87 ? -9.936 -12.262 3.400 1.00 94.00 87 ASP A O 1
ATOM 692 N N . THR A 1 88 ? -7.709 -12.384 3.336 1.00 92.75 88 THR A N 1
ATOM 693 C CA . THR A 1 88 ? -7.626 -13.262 4.510 1.00 92.75 88 THR A CA 1
ATOM 694 C C . THR A 1 88 ? -8.173 -12.577 5.762 1.00 92.75 88 THR A C 1
ATOM 696 O O . THR A 1 88 ? -8.849 -13.219 6.570 1.00 92.75 88 THR A O 1
ATOM 699 N N . ALA A 1 89 ? -7.870 -11.293 5.956 1.00 91.06 89 ALA A N 1
ATOM 700 C CA . ALA A 1 89 ? -8.368 -10.521 7.088 1.00 91.06 89 ALA A CA 1
ATOM 701 C C . ALA A 1 89 ? -9.870 -10.222 6.958 1.00 91.06 89 ALA A C 1
ATOM 703 O O . ALA A 1 89 ? -10.604 -10.396 7.933 1.00 91.06 89 ALA A O 1
ATOM 704 N N . ALA A 1 90 ? -10.332 -9.864 5.759 1.00 91.62 90 ALA A N 1
ATOM 705 C CA . ALA A 1 90 ? -11.733 -9.613 5.439 1.00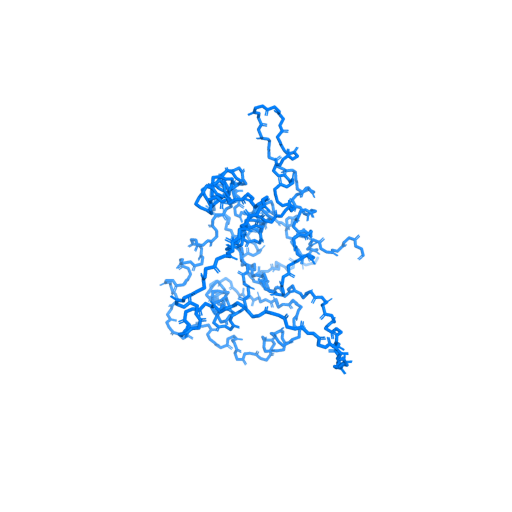 91.62 90 ALA A CA 1
ATOM 706 C C . ALA A 1 90 ? -12.596 -10.865 5.649 1.00 91.62 90 ALA A C 1
ATOM 708 O O . ALA A 1 90 ? -13.605 -10.801 6.342 1.00 91.62 90 ALA A O 1
ATOM 709 N N . ASN A 1 91 ? -12.151 -12.029 5.171 1.00 91.56 91 ASN A N 1
ATOM 710 C CA . ASN A 1 91 ? -12.868 -13.298 5.335 1.00 91.56 91 ASN A CA 1
ATOM 711 C C . ASN A 1 91 ? -12.931 -13.779 6.794 1.00 91.56 91 ASN A C 1
ATOM 713 O O . ASN A 1 91 ? -13.838 -14.518 7.169 1.00 91.56 91 ASN A O 1
ATOM 717 N N . LYS A 1 92 ? -11.973 -13.371 7.636 1.00 88.38 92 LYS A N 1
ATOM 718 C CA . LYS A 1 92 ? -11.977 -13.661 9.082 1.00 88.38 92 LYS A CA 1
ATOM 719 C C . LYS A 1 92 ? -12.784 -12.647 9.896 1.00 88.38 92 LYS A C 1
ATOM 721 O O . LYS A 1 92 ? -13.030 -12.887 11.078 1.00 88.38 92 LYS A O 1
ATOM 726 N N . LYS A 1 93 ? -13.153 -11.506 9.309 1.00 89.06 93 LYS A N 1
ATOM 727 C CA . LYS A 1 93 ? -13.888 -10.436 9.984 1.00 89.06 93 LYS A CA 1
ATOM 728 C C . LYS A 1 93 ? -15.352 -10.842 10.147 1.00 89.06 93 LYS A C 1
ATOM 730 O O . LYS A 1 93 ? -16.097 -10.923 9.177 1.00 89.06 93 LYS A O 1
ATOM 735 N N . THR A 1 94 ? -15.798 -11.017 11.388 1.00 88.06 94 THR A N 1
ATOM 736 C CA . THR A 1 94 ? -17.235 -11.084 11.687 1.00 88.06 94 THR A CA 1
ATOM 737 C C . THR A 1 94 ? -17.872 -9.721 11.421 1.00 88.06 94 THR A C 1
ATOM 739 O O . THR A 1 94 ? -17.315 -8.696 11.823 1.00 88.06 94 THR A O 1
ATOM 742 N N . ALA A 1 95 ? -19.047 -9.699 10.786 1.00 85.69 95 ALA A N 1
ATOM 743 C CA . ALA A 1 95 ? -19.789 -8.471 10.498 1.00 85.69 95 ALA A CA 1
ATOM 744 C C . ALA A 1 95 ? -19.898 -7.555 11.735 1.00 85.69 95 ALA A C 1
ATOM 746 O O . ALA A 1 95 ? -20.141 -8.019 12.848 1.00 85.69 95 ALA A O 1
ATOM 747 N N . GLY A 1 96 ? -19.667 -6.253 11.544 1.00 80.12 96 GLY A N 1
ATOM 748 C CA . GLY A 1 96 ? -19.655 -5.251 12.618 1.00 80.12 96 GLY A CA 1
ATOM 749 C C . GLY A 1 96 ? -18.357 -5.172 13.438 1.00 80.12 96 GLY A C 1
ATOM 750 O O . GLY A 1 96 ? -18.138 -4.187 14.143 1.00 80.12 96 GLY A O 1
ATOM 751 N N . THR A 1 97 ? -17.451 -6.150 13.332 1.00 84.44 97 THR A N 1
ATOM 752 C CA . THR A 1 97 ? -16.167 -6.111 14.052 1.00 84.44 97 THR A CA 1
ATOM 753 C C . THR A 1 97 ? -15.283 -4.997 13.510 1.00 84.44 97 THR A C 1
ATOM 755 O O . THR A 1 97 ? -15.105 -4.870 12.304 1.00 84.44 97 THR A O 1
ATOM 758 N N . GLY A 1 98 ? -14.696 -4.211 14.412 1.00 84.12 98 GLY A N 1
ATOM 759 C CA . GLY A 1 98 ? -13.804 -3.109 14.052 1.00 84.12 98 GLY A CA 1
ATOM 760 C C . GLY A 1 98 ? -14.519 -1.801 13.718 1.00 84.12 98 GLY A C 1
ATOM 761 O O . GLY A 1 98 ? -13.848 -0.780 13.689 1.00 84.12 98 GLY A O 1
ATOM 762 N N . MET A 1 99 ? -15.851 -1.785 13.564 1.00 89.25 99 MET A N 1
ATOM 763 C CA . MET A 1 99 ? -16.608 -0.579 13.175 1.00 89.25 99 MET A CA 1
ATOM 764 C C . MET A 1 99 ? -16.479 0.582 14.163 1.00 89.25 99 MET A C 1
ATOM 766 O O . MET A 1 99 ? -16.508 1.737 13.747 1.00 89.25 99 MET A O 1
ATOM 770 N N . TRP A 1 100 ? -16.242 0.283 15.445 1.00 92.19 100 TRP A N 1
ATOM 771 C CA . TRP A 1 100 ? -16.001 1.293 16.480 1.00 92.19 100 TRP A CA 1
ATOM 772 C C . TRP A 1 100 ? -14.876 2.271 16.107 1.00 92.19 100 TRP A C 1
ATOM 774 O O . TRP A 1 100 ? -14.895 3.413 16.557 1.00 92.19 100 TRP A O 1
ATOM 784 N N . ILE A 1 101 ? -13.897 1.850 15.287 1.00 93.44 101 ILE A N 1
ATOM 785 C CA . ILE A 1 101 ? -12.786 2.723 14.895 1.00 93.44 101 ILE A CA 1
ATOM 786 C C . ILE A 1 101 ? -13.257 3.887 14.025 1.00 93.44 101 ILE A C 1
ATOM 788 O O . ILE A 1 101 ? -12.720 4.980 14.150 1.00 93.44 101 ILE A O 1
ATOM 792 N N . ILE A 1 102 ? -14.277 3.675 13.190 1.00 92.94 102 ILE A N 1
ATOM 793 C CA . ILE A 1 102 ? -14.796 4.685 12.259 1.00 92.94 102 ILE A CA 1
ATOM 794 C C . ILE A 1 102 ? -15.555 5.786 13.011 1.00 92.94 102 ILE A C 1
ATOM 796 O O . ILE A 1 102 ? -15.628 6.924 12.557 1.00 92.94 102 ILE A O 1
ATOM 800 N N . GLU A 1 103 ? -16.075 5.456 14.191 1.00 93.56 103 GLU A N 1
ATOM 801 C CA . GLU A 1 103 ? -16.753 6.383 15.098 1.00 93.56 103 GLU A CA 1
ATOM 802 C C . GLU A 1 103 ? -15.786 7.031 16.103 1.00 93.56 103 GLU A C 1
ATOM 804 O O . GLU A 1 103 ? -16.165 7.933 16.852 1.00 93.56 103 GLU A O 1
ATOM 809 N N . HIS A 1 104 ? -14.523 6.592 16.141 1.00 95.31 104 HIS A N 1
ATOM 810 C CA . HIS A 1 104 ? -13.558 7.084 17.113 1.00 95.31 104 HIS A CA 1
ATOM 811 C C . HIS A 1 104 ? -13.154 8.540 16.801 1.00 95.31 104 HIS A C 1
ATOM 813 O O . HIS A 1 104 ? -12.773 8.826 15.662 1.00 95.31 104 HIS A O 1
ATOM 819 N N . PRO A 1 105 ? -13.124 9.462 17.788 1.00 95.81 105 PRO A N 1
ATOM 820 C CA . PRO A 1 105 ? -12.839 10.880 17.538 1.00 95.81 105 PRO A CA 1
ATOM 821 C C . PRO A 1 105 ? -11.530 11.135 16.782 1.00 95.81 105 PRO A C 1
ATOM 823 O O . PRO A 1 105 ? -11.505 11.934 15.853 1.00 95.81 105 PRO A O 1
ATOM 826 N N . GLN A 1 106 ? -10.463 10.399 17.114 1.00 92.56 106 GLN A N 1
ATOM 827 C CA . GLN A 1 106 ? -9.168 10.527 16.427 1.00 92.56 106 GLN A CA 1
ATOM 828 C C . GLN A 1 106 ? -9.214 10.065 14.966 1.00 92.56 106 GLN A C 1
ATOM 830 O O . GLN A 1 106 ? -8.498 10.614 14.135 1.00 92.56 106 GLN A O 1
ATOM 835 N N . TYR A 1 107 ? -10.039 9.061 14.643 1.00 93.44 107 TYR A N 1
ATOM 836 C CA . TYR A 1 107 ? -10.236 8.644 13.256 1.00 93.44 107 TYR A CA 1
ATOM 837 C C . TYR A 1 107 ? -10.995 9.722 12.488 1.00 93.44 107 TYR A C 1
ATOM 839 O O . TYR A 1 107 ? -10.581 10.085 11.396 1.00 93.44 107 TYR A O 1
ATOM 847 N N . ILE A 1 108 ? -12.075 10.257 13.063 1.00 93.56 108 ILE A N 1
ATOM 848 C CA . ILE A 1 108 ? -12.890 11.303 12.431 1.00 93.56 108 ILE A CA 1
ATOM 849 C C . ILE A 1 108 ? -12.047 12.556 12.172 1.00 93.56 108 ILE A C 1
ATOM 851 O O . ILE A 1 108 ? -12.062 13.094 11.066 1.00 93.56 108 ILE A O 1
ATOM 855 N N . GLU A 1 109 ? -11.280 12.999 13.170 1.00 91.56 109 GLU A N 1
ATOM 856 C CA . GLU A 1 109 ? -10.367 14.136 13.045 1.00 91.56 109 GLU A CA 1
ATOM 857 C C . GLU A 1 109 ? -9.332 13.905 11.939 1.00 91.56 109 GLU A C 1
ATOM 859 O O . GLU A 1 109 ? -9.163 14.753 11.063 1.00 91.56 109 GLU A O 1
ATOM 864 N N . TRP A 1 110 ? -8.685 12.739 11.933 1.00 93.12 110 TRP A N 1
ATOM 865 C CA . TRP A 1 110 ? -7.723 12.373 10.897 1.00 93.12 110 TRP A CA 1
ATOM 866 C C . TRP A 1 110 ? -8.361 12.268 9.506 1.00 93.12 110 TRP A C 1
ATOM 868 O O . TRP A 1 110 ? -7.788 12.735 8.528 1.00 93.12 110 TRP A O 1
ATOM 878 N N . ASN A 1 111 ? -9.556 11.695 9.396 1.00 90.69 111 ASN A N 1
ATOM 879 C CA . ASN A 1 111 ? -10.240 11.534 8.120 1.00 90.69 111 ASN A CA 1
ATOM 880 C C . ASN A 1 111 ? -10.613 12.890 7.501 1.00 90.69 111 ASN A C 1
ATOM 882 O O . ASN A 1 111 ? -10.573 13.034 6.283 1.00 90.69 111 ASN A O 1
ATOM 886 N N . ASN A 1 112 ? -10.934 13.884 8.337 1.00 88.88 112 ASN A N 1
ATOM 887 C CA . ASN A 1 112 ? -11.277 15.236 7.896 1.00 88.88 112 ASN A CA 1
ATOM 888 C C . ASN A 1 112 ? -10.045 16.095 7.575 1.00 88.88 112 ASN A C 1
ATOM 890 O O . ASN A 1 112 ? -10.076 16.884 6.635 1.00 88.88 112 ASN A O 1
ATOM 894 N N . ASN A 1 113 ? -8.973 15.965 8.361 1.00 86.62 113 ASN A N 1
ATOM 895 C CA . ASN A 1 113 ? -7.806 16.851 8.277 1.00 86.62 113 ASN A CA 1
ATOM 896 C C . ASN A 1 113 ? -6.617 16.231 7.520 1.00 86.62 113 ASN A C 1
ATOM 898 O O . ASN A 1 113 ? -5.669 16.930 7.159 1.00 86.62 113 ASN A O 1
ATOM 902 N N . GLY A 1 114 ? -6.653 14.924 7.269 1.00 87.06 114 GLY A N 1
ATOM 903 C CA . GLY A 1 114 ? -5.545 14.160 6.716 1.00 87.06 114 GLY A CA 1
ATOM 904 C C . GLY A 1 114 ? -4.401 13.947 7.712 1.00 87.06 114 GLY A C 1
ATOM 905 O O . GLY A 1 114 ? -4.563 14.008 8.931 1.00 87.06 114 GLY A O 1
ATOM 906 N N . GLY A 1 115 ? -3.208 13.677 7.181 1.00 86.25 115 GLY A N 1
ATOM 907 C CA . GLY A 1 115 ? -2.009 13.433 7.986 1.00 86.25 115 GLY A CA 1
ATOM 908 C C . GLY A 1 115 ? -1.833 11.962 8.365 1.00 86.25 115 GLY A C 1
ATOM 909 O O . GLY A 1 115 ? -2.123 11.073 7.560 1.00 86.25 115 GLY A O 1
ATOM 910 N N . LEU A 1 116 ? -1.305 11.700 9.566 1.00 87.94 116 LEU A N 1
ATOM 911 C CA . LEU A 1 116 ? -0.907 10.366 10.029 1.00 87.94 116 LEU A CA 1
ATOM 912 C C . LEU A 1 116 ? -1.823 9.856 11.151 1.00 87.94 116 LEU A C 1
ATOM 914 O O . LEU A 1 116 ? -1.816 10.411 12.248 1.00 87.94 116 LEU A O 1
ATOM 918 N N . LEU A 1 117 ? -2.526 8.749 10.912 1.00 89.19 117 LEU A N 1
ATOM 919 C CA . LEU A 1 117 ? -3.208 7.971 11.943 1.00 89.19 117 LEU A CA 1
ATOM 920 C C . LEU A 1 117 ? -2.339 6.783 12.346 1.00 89.19 117 LEU A C 1
ATOM 922 O O . LEU A 1 117 ? -1.989 5.935 11.524 1.00 89.19 117 LEU A O 1
ATOM 926 N N . TRP A 1 118 ? -2.007 6.713 13.631 1.00 90.19 118 TRP A N 1
ATOM 927 C CA . TRP A 1 118 ? -1.172 5.660 14.193 1.00 90.19 118 TRP A CA 1
ATOM 928 C C . TRP A 1 118 ? -1.974 4.794 15.160 1.00 90.19 118 TRP A C 1
ATOM 930 O O . TRP A 1 118 ? -2.382 5.270 16.219 1.00 90.19 118 TRP A O 1
ATOM 940 N N . ILE A 1 119 ? -2.174 3.513 14.831 1.00 88.69 119 ILE A N 1
ATOM 941 C CA . ILE A 1 119 ? -2.946 2.593 15.678 1.00 88.69 119 ILE A CA 1
ATOM 942 C C . ILE A 1 119 ? -2.023 1.557 16.323 1.00 88.69 119 ILE A C 1
ATOM 944 O O . ILE A 1 119 ? -1.369 0.740 15.664 1.00 88.69 119 ILE A O 1
ATOM 948 N N . GLN A 1 120 ? -2.009 1.568 17.656 1.00 86.19 120 GLN A N 1
ATOM 949 C CA . GLN A 1 120 ? -1.251 0.634 18.487 1.00 86.19 120 GLN A CA 1
ATOM 950 C C . GLN A 1 120 ? -2.179 -0.287 19.270 1.00 86.19 120 GLN A C 1
ATOM 952 O O . GLN A 1 120 ? -3.313 0.051 19.596 1.00 86.19 120 GLN A O 1
ATOM 957 N N . GLY A 1 121 ? -1.682 -1.473 19.603 1.00 81.25 121 GLY A N 1
ATOM 958 C CA . GLY A 1 121 ? -2.427 -2.417 20.425 1.00 81.25 121 GLY A CA 1
ATOM 959 C C . GLY A 1 121 ? -1.673 -3.721 20.620 1.00 81.25 121 GLY A C 1
ATOM 960 O O . GLY A 1 121 ? -0.774 -4.065 19.852 1.00 81.25 121 GLY A O 1
ATOM 961 N N . LYS A 1 122 ? -2.067 -4.485 21.637 1.00 80.06 122 LYS A N 1
ATOM 962 C CA . LYS A 1 122 ? -1.430 -5.765 21.982 1.00 80.06 122 LYS A CA 1
ATOM 963 C C . LYS A 1 122 ? -1.541 -6.785 20.843 1.00 80.06 122 LYS A C 1
ATOM 965 O O . LYS A 1 122 ? -2.422 -6.685 19.985 1.00 80.06 122 LYS A O 1
ATOM 970 N N . ALA A 1 123 ? -0.650 -7.774 20.807 1.00 79.00 123 ALA A N 1
ATOM 971 C CA . ALA A 1 123 ? -0.796 -8.906 19.891 1.00 79.00 123 ALA A CA 1
ATOM 972 C C . ALA A 1 123 ? -2.192 -9.543 20.055 1.00 79.00 123 ALA A C 1
ATOM 974 O O . ALA A 1 123 ? -2.720 -9.601 21.163 1.00 79.00 123 ALA A O 1
ATOM 975 N N . GLY A 1 124 ? -2.822 -9.936 18.946 1.00 80.50 124 GLY A N 1
ATOM 976 C CA . GLY A 1 124 ? -4.180 -10.494 18.957 1.00 80.50 124 GLY A CA 1
ATOM 977 C C . GLY A 1 124 ? -5.327 -9.484 19.110 1.00 80.50 124 GLY A C 1
ATOM 978 O O . GLY A 1 124 ? -6.477 -9.880 18.994 1.00 80.50 124 GLY A O 1
ATOM 979 N N . SER A 1 125 ? -5.070 -8.179 19.281 1.00 83.12 125 SER A N 1
ATOM 980 C CA . SER A 1 125 ? -6.136 -7.171 19.470 1.00 83.12 125 SER A CA 1
ATOM 981 C C . SER A 1 125 ? -6.948 -6.816 18.207 1.00 83.12 125 SER A C 1
ATOM 983 O O . SER A 1 125 ? -7.592 -5.773 18.180 1.00 83.12 125 SER A O 1
ATOM 985 N N . GLY A 1 126 ? -6.850 -7.601 17.129 1.00 85.94 126 GLY A N 1
ATOM 986 C CA . GLY A 1 126 ? -7.621 -7.378 15.898 1.00 85.94 126 GLY A CA 1
ATOM 987 C C . GLY A 1 126 ? -7.171 -6.208 15.011 1.00 85.94 126 GLY A C 1
ATOM 988 O O . GLY A 1 126 ? -7.962 -5.734 14.210 1.00 85.94 126 GLY A O 1
ATOM 989 N N . LYS A 1 127 ? -5.923 -5.730 15.105 1.00 87.75 127 LYS A N 1
ATOM 990 C CA . LYS A 1 127 ? -5.454 -4.562 14.319 1.00 87.75 127 LYS A CA 1
ATOM 991 C C . LYS A 1 127 ? -5.523 -4.752 12.804 1.00 87.75 127 LYS A C 1
ATOM 993 O O . LYS A 1 127 ? -5.981 -3.848 12.127 1.00 87.75 127 LYS A O 1
ATOM 998 N N . THR A 1 128 ? -5.202 -5.942 12.310 1.00 90.69 128 THR A N 1
ATOM 999 C CA . THR A 1 128 ? -5.373 -6.289 10.892 1.00 90.69 128 THR A CA 1
ATOM 1000 C C . THR A 1 128 ? -6.853 -6.279 10.469 1.00 90.69 128 THR A C 1
ATOM 1002 O O . THR A 1 128 ? -7.183 -5.905 9.355 1.00 90.69 128 THR A O 1
ATOM 1005 N N . VAL A 1 129 ? -7.785 -6.617 11.371 1.00 90.62 129 VAL A N 1
ATOM 1006 C CA . VAL A 1 129 ? -9.232 -6.475 11.102 1.00 90.62 129 VAL A CA 1
ATOM 1007 C C . VAL A 1 129 ? -9.644 -4.999 11.088 1.00 90.62 129 VAL A C 1
ATOM 1009 O O . VAL A 1 129 ? -10.462 -4.586 10.265 1.00 90.62 129 VAL A O 1
ATOM 1012 N N . ILE A 1 130 ? -9.063 -4.188 11.977 1.00 91.56 130 ILE A N 1
ATOM 1013 C CA . ILE A 1 130 ? -9.259 -2.732 12.007 1.00 91.56 130 ILE A CA 1
ATOM 1014 C C . ILE A 1 130 ? -8.729 -2.090 10.717 1.00 91.56 130 ILE A C 1
ATOM 1016 O O . ILE A 1 130 ? -9.435 -1.270 10.139 1.00 91.56 130 ILE A O 1
ATOM 1020 N N . SER A 1 131 ? -7.546 -2.475 10.226 1.00 92.38 131 SER A N 1
ATOM 1021 C CA . SER A 1 131 ? -6.988 -1.939 8.977 1.00 92.38 131 SER A CA 1
ATOM 1022 C C . SER A 1 131 ? -7.852 -2.276 7.770 1.00 92.38 131 SER A C 1
ATOM 1024 O O . SER A 1 131 ? -8.183 -1.374 7.008 1.00 92.38 131 SER A O 1
ATOM 1026 N N . THR A 1 132 ? -8.323 -3.521 7.656 1.00 92.00 132 THR A N 1
ATOM 1027 C CA . THR A 1 132 ? -9.315 -3.911 6.641 1.00 92.00 132 THR A CA 1
ATOM 1028 C C . THR A 1 132 ? -10.599 -3.085 6.749 1.00 92.00 132 THR A C 1
ATOM 1030 O O . THR A 1 132 ? -11.105 -2.617 5.740 1.00 92.00 132 THR A O 1
ATOM 1033 N N . THR A 1 133 ? -11.102 -2.837 7.963 1.00 93.25 133 THR A N 1
ATOM 1034 C CA . THR A 1 133 ? -12.311 -2.014 8.170 1.00 93.25 133 THR A CA 1
ATOM 1035 C C . THR A 1 133 ? -12.108 -0.562 7.729 1.00 93.25 133 THR A C 1
ATOM 1037 O O . THR A 1 133 ? -13.011 0.036 7.151 1.00 93.25 133 THR A O 1
ATOM 1040 N N . ILE A 1 134 ? -10.923 0.005 7.977 1.00 94.06 134 ILE A N 1
ATOM 1041 C CA . ILE A 1 134 ? -10.564 1.347 7.506 1.00 94.06 134 ILE A CA 1
ATOM 1042 C C . ILE A 1 134 ? -10.474 1.373 5.977 1.00 94.06 134 ILE A C 1
ATOM 1044 O O . ILE A 1 134 ? -11.034 2.278 5.369 1.00 94.06 134 ILE A O 1
ATOM 1048 N N . ILE A 1 135 ? -9.820 0.383 5.356 1.00 94.31 135 ILE A N 1
ATOM 1049 C CA . ILE A 1 135 ? -9.737 0.270 3.891 1.00 94.31 135 ILE A CA 1
ATOM 1050 C C . ILE A 1 135 ? -11.144 0.211 3.286 1.00 94.31 135 ILE A C 1
ATOM 1052 O O . ILE A 1 135 ? -11.452 1.042 2.437 1.00 94.31 135 ILE A O 1
ATOM 1056 N N . ASP A 1 136 ? -12.008 -0.687 3.774 1.00 93.31 136 ASP A N 1
ATOM 1057 C CA . ASP A 1 136 ? -13.397 -0.813 3.308 1.00 93.31 136 ASP A CA 1
ATOM 1058 C C . ASP A 1 136 ? -14.130 0.532 3.381 1.00 93.31 136 ASP A C 1
ATOM 1060 O O . ASP A 1 136 ? -14.699 0.998 2.397 1.00 93.31 136 ASP A O 1
ATOM 1064 N N . ARG A 1 137 ? -14.052 1.218 4.530 1.00 93.50 137 ARG A N 1
ATOM 1065 C CA . ARG A 1 137 ? -14.742 2.498 4.729 1.00 93.50 137 ARG A CA 1
ATOM 1066 C C . ARG A 1 137 ? -14.241 3.605 3.798 1.00 93.50 137 ARG A C 1
ATOM 1068 O O . ARG A 1 137 ? -15.029 4.443 3.348 1.00 93.50 137 ARG A O 1
ATOM 1075 N N . LEU A 1 138 ? -12.935 3.661 3.554 1.00 93.06 138 LEU A N 1
ATOM 1076 C CA . LEU A 1 138 ? -12.340 4.649 2.659 1.00 93.06 138 LEU A CA 1
ATOM 1077 C C . LEU A 1 138 ? -12.732 4.356 1.201 1.00 93.06 138 LEU A C 1
ATOM 1079 O O . LEU A 1 138 ? -13.106 5.278 0.477 1.00 93.06 138 LEU A O 1
ATOM 1083 N N . CYS A 1 139 ? -12.759 3.084 0.799 1.00 91.19 139 CYS A N 1
ATOM 1084 C CA . CYS A 1 139 ? -13.250 2.670 -0.516 1.00 91.19 139 CYS A CA 1
ATOM 1085 C C . CYS A 1 139 ? -14.743 3.003 -0.704 1.00 91.19 139 CYS A C 1
ATOM 1087 O O . CYS A 1 139 ? -15.113 3.573 -1.730 1.00 91.19 139 CYS A O 1
ATOM 1089 N N . ASP A 1 140 ? -15.588 2.761 0.306 1.00 91.44 140 ASP A N 1
ATOM 1090 C CA . ASP A 1 140 ? -17.030 3.078 0.275 1.00 91.44 140 ASP A CA 1
ATOM 1091 C C . ASP A 1 140 ? -17.314 4.574 0.068 1.00 91.44 140 ASP A C 1
ATOM 1093 O O . ASP A 1 140 ? -18.374 4.968 -0.417 1.00 91.44 140 ASP A O 1
ATOM 1097 N N . THR A 1 141 ? -16.364 5.430 0.444 1.00 88.38 141 THR A N 1
ATOM 1098 C C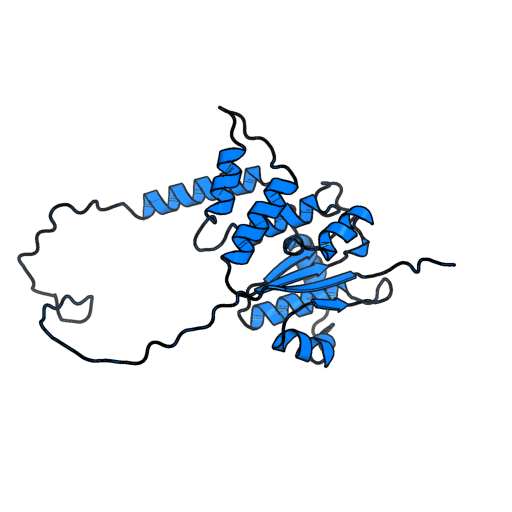A . THR A 1 141 ? -16.451 6.889 0.294 1.00 88.38 141 THR A CA 1
ATOM 1099 C C . THR A 1 141 ? -15.811 7.393 -1.004 1.00 88.38 141 THR A C 1
ATOM 1101 O O . THR A 1 141 ? -15.586 8.591 -1.151 1.00 88.38 141 THR A O 1
ATOM 1104 N N . SER A 1 142 ? -15.571 6.494 -1.971 1.00 84.25 142 SER A N 1
ATOM 1105 C CA . SER A 1 142 ? -14.949 6.777 -3.277 1.00 84.25 142 SER A CA 1
ATOM 1106 C C . SER A 1 142 ? -13.540 7.371 -3.182 1.00 84.25 142 SER A C 1
ATOM 1108 O O . SER A 1 142 ? -13.085 8.054 -4.100 1.00 84.25 142 SER A O 1
ATOM 1110 N N . ASN A 1 143 ? -12.833 7.120 -2.077 1.00 86.56 143 ASN A N 1
ATOM 1111 C CA . ASN A 1 143 ? -11.438 7.513 -1.952 1.00 86.56 143 ASN A CA 1
ATOM 1112 C C . ASN A 1 143 ? -10.529 6.500 -2.643 1.00 86.56 143 ASN A C 1
ATOM 1114 O O . ASN A 1 143 ? -10.785 5.296 -2.637 1.00 86.56 143 ASN A O 1
ATOM 1118 N N . THR A 1 144 ? -9.407 6.990 -3.170 1.00 89.94 144 THR A N 1
ATOM 1119 C CA . THR A 1 144 ? -8.337 6.099 -3.621 1.00 89.94 144 THR A CA 1
ATOM 1120 C C . THR A 1 144 ? -7.579 5.584 -2.403 1.00 89.94 144 THR A C 1
ATOM 1122 O O . THR A 1 144 ? -7.103 6.375 -1.584 1.00 89.94 144 THR A O 1
ATOM 1125 N N . VAL A 1 145 ? -7.463 4.262 -2.280 1.00 92.81 145 VAL A N 1
ATOM 1126 C CA . VAL A 1 145 ? -6.771 3.608 -1.168 1.00 92.81 145 VAL A CA 1
ATOM 1127 C C . VAL A 1 145 ? -5.699 2.684 -1.714 1.00 92.81 145 VAL A C 1
ATOM 1129 O O . VAL A 1 145 ? -5.973 1.784 -2.503 1.00 92.81 145 VAL A O 1
ATOM 1132 N N . TRP A 1 146 ? -4.480 2.890 -1.242 1.00 94.06 146 TRP A N 1
ATOM 1133 C CA . TRP A 1 146 ? -3.349 2.007 -1.463 1.00 94.06 146 TRP A CA 1
ATOM 1134 C C . TRP A 1 146 ? -2.981 1.346 -0.152 1.00 94.06 146 TRP A C 1
ATOM 1136 O O . TRP A 1 146 ? -3.051 1.973 0.906 1.00 94.06 146 TRP A O 1
ATOM 1146 N N . PHE A 1 147 ? -2.566 0.087 -0.189 1.00 95.38 147 PHE A N 1
ATOM 1147 C CA . PHE A 1 147 ? -2.249 -0.614 1.048 1.00 95.38 147 PHE A CA 1
ATOM 1148 C C . PHE A 1 147 ? -1.097 -1.597 0.922 1.00 95.38 147 PHE A C 1
ATOM 1150 O O . PHE A 1 147 ? -0.844 -2.172 -0.135 1.00 95.38 147 PHE A O 1
ATOM 1157 N N . HIS A 1 148 ? -0.400 -1.814 2.032 1.00 95.25 148 HIS A N 1
ATOM 1158 C CA . HIS A 1 148 ? 0.632 -2.829 2.162 1.00 95.25 148 HIS A CA 1
ATOM 1159 C C . HIS A 1 148 ? 0.509 -3.529 3.506 1.00 95.25 148 HIS A C 1
ATOM 1161 O O . HIS A 1 148 ? 0.323 -2.885 4.537 1.00 95.25 148 HIS A O 1
ATOM 1167 N N . TYR A 1 149 ? 0.649 -4.846 3.480 1.00 93.69 149 TYR A N 1
ATOM 1168 C CA . TYR A 1 149 ? 0.718 -5.666 4.677 1.00 93.69 149 TYR A CA 1
ATOM 1169 C C . TYR A 1 149 ? 2.132 -6.209 4.768 1.00 93.69 149 TYR A C 1
ATOM 1171 O O . TYR A 1 149 ? 2.543 -6.992 3.909 1.00 93.69 149 TYR A O 1
ATOM 1179 N N . PHE A 1 150 ? 2.858 -5.803 5.805 1.00 92.19 150 PHE A N 1
ATOM 1180 C CA . PHE A 1 150 ? 4.078 -6.509 6.153 1.00 92.19 150 PHE A CA 1
ATOM 1181 C C . PHE A 1 150 ? 3.713 -7.913 6.653 1.00 92.19 150 PHE A C 1
ATOM 1183 O O . PHE A 1 150 ? 2.779 -8.074 7.434 1.00 92.19 150 PHE A O 1
ATOM 1190 N N . ASP A 1 151 ? 4.414 -8.938 6.170 1.00 90.12 151 ASP A N 1
ATOM 1191 C CA . ASP A 1 151 ? 4.252 -10.314 6.655 1.00 90.12 151 ASP A CA 1
ATOM 1192 C C . ASP A 1 151 ? 5.622 -10.984 6.743 1.00 90.12 151 ASP A C 1
ATOM 1194 O O . ASP A 1 151 ? 6.236 -11.287 5.719 1.00 90.12 151 ASP A O 1
ATOM 1198 N N . PHE A 1 152 ? 6.123 -11.221 7.958 1.00 82.88 152 PHE A N 1
ATOM 1199 C CA . PHE A 1 152 ? 7.441 -11.852 8.136 1.00 82.88 152 PHE A CA 1
ATOM 1200 C C . PHE A 1 152 ? 7.474 -13.319 7.679 1.00 82.88 152 PHE A C 1
ATOM 1202 O O . PHE A 1 152 ? 8.553 -13.884 7.507 1.00 82.88 152 PHE A O 1
ATOM 1209 N N . ARG A 1 153 ? 6.307 -13.963 7.531 1.00 81.25 153 ARG A N 1
ATOM 1210 C CA . ARG A 1 153 ? 6.190 -15.369 7.103 1.00 81.25 153 ARG A CA 1
ATOM 1211 C C . ARG A 1 153 ? 6.143 -15.500 5.588 1.00 81.25 153 ARG A C 1
ATOM 1213 O O . ARG A 1 153 ? 6.080 -16.622 5.082 1.00 81.25 153 ARG A O 1
ATOM 1220 N N . ASP A 1 154 ? 6.136 -14.380 4.870 1.00 79.06 154 ASP A N 1
ATOM 1221 C CA . ASP A 1 154 ? 6.231 -14.376 3.422 1.00 79.06 154 ASP A CA 1
ATOM 1222 C C . ASP A 1 154 ? 7.626 -14.839 2.991 1.00 79.06 154 ASP A C 1
ATOM 1224 O O . ASP A 1 154 ? 8.564 -14.062 2.825 1.00 79.06 154 ASP A O 1
ATOM 1228 N N . ASN A 1 155 ? 7.759 -16.149 2.800 1.00 63.66 155 ASN A N 1
ATOM 1229 C CA . ASN A 1 155 ? 9.003 -16.780 2.365 1.00 63.66 155 ASN A CA 1
ATOM 1230 C C . ASN A 1 155 ? 9.384 -16.406 0.918 1.00 63.66 155 ASN A C 1
ATOM 1232 O O . ASN A 1 155 ? 10.483 -16.738 0.478 1.00 63.66 155 ASN A O 1
ATOM 1236 N N . ALA A 1 156 ? 8.493 -15.727 0.181 1.00 64.56 156 ALA A N 1
ATOM 1237 C CA . ALA A 1 156 ? 8.781 -15.140 -1.126 1.00 64.56 156 ALA A CA 1
ATOM 1238 C C . ALA A 1 156 ? 9.559 -13.810 -1.030 1.00 64.56 156 ALA A C 1
ATOM 1240 O O . ALA A 1 156 ? 10.042 -13.321 -2.048 1.00 64.56 156 ALA A O 1
ATOM 1241 N N . GLY A 1 157 ? 9.754 -13.276 0.184 1.00 59.47 157 GLY A N 1
ATOM 1242 C CA . GLY A 1 157 ? 10.817 -12.327 0.525 1.00 59.47 157 GLY A CA 1
ATOM 1243 C C . GLY A 1 157 ? 10.548 -10.857 0.223 1.00 59.47 157 GLY A C 1
ATOM 1244 O O . GLY A 1 157 ? 11.369 -10.020 0.599 1.00 59.47 157 GLY A O 1
ATOM 1245 N N . ASP A 1 158 ? 9.414 -10.519 -0.389 1.00 76.12 158 ASP A N 1
ATOM 1246 C CA . ASP A 1 158 ? 9.128 -9.134 -0.753 1.00 76.12 158 ASP A CA 1
ATOM 1247 C C . ASP A 1 158 ? 8.061 -8.477 0.132 1.00 76.12 158 ASP A C 1
ATOM 1249 O O . ASP A 1 158 ? 7.998 -7.262 0.126 1.00 76.12 158 ASP A O 1
ATOM 1253 N N . LYS A 1 159 ? 7.268 -9.164 0.970 1.00 88.81 159 LYS A N 1
ATOM 1254 C CA . LYS A 1 159 ? 6.347 -8.452 1.897 1.00 88.81 159 LYS A CA 1
ATOM 1255 C C . LYS A 1 159 ? 6.994 -7.944 3.184 1.00 88.81 159 LYS A C 1
ATOM 1257 O O . LYS A 1 159 ? 6.424 -7.092 3.847 1.00 88.81 159 LYS A O 1
ATOM 1262 N N . SER A 1 160 ? 8.162 -8.444 3.579 1.00 87.12 160 SER A N 1
ATOM 1263 C CA . SER A 1 160 ? 8.762 -8.117 4.885 1.00 87.12 160 SER A CA 1
ATOM 1264 C C . SER A 1 160 ? 9.716 -6.914 4.863 1.00 87.12 160 SER A C 1
ATOM 1266 O O . SER A 1 160 ? 10.167 -6.469 5.919 1.00 87.12 160 SER A O 1
ATOM 1268 N N . GLY A 1 161 ? 10.066 -6.403 3.679 1.00 89.94 161 GLY A N 1
ATOM 1269 C CA . GLY A 1 161 ? 11.098 -5.378 3.499 1.00 89.94 161 GLY A CA 1
ATOM 1270 C C . GLY A 1 161 ? 10.573 -4.065 2.921 1.00 89.94 161 GLY A C 1
ATOM 1271 O O . GLY A 1 161 ? 9.565 -4.027 2.216 1.00 89.94 161 GLY A O 1
ATOM 1272 N N . TYR A 1 162 ? 11.311 -2.974 3.145 1.00 91.56 162 TYR A N 1
ATOM 1273 C CA . TYR A 1 162 ? 10.958 -1.655 2.605 1.00 91.56 162 TYR A CA 1
ATOM 1274 C C . TYR A 1 162 ? 10.903 -1.634 1.069 1.00 91.56 162 TYR A C 1
ATOM 1276 O O . TYR A 1 162 ? 10.047 -0.979 0.477 1.00 91.56 162 TYR A O 1
ATOM 1284 N N . ARG A 1 163 ? 11.774 -2.408 0.407 1.00 93.12 163 ARG A N 1
ATOM 1285 C CA . ARG A 1 163 ? 11.734 -2.595 -1.053 1.00 93.12 163 ARG A CA 1
ATOM 1286 C C . ARG A 1 163 ? 10.362 -3.080 -1.523 1.00 93.12 163 ARG A C 1
ATOM 1288 O O . ARG A 1 163 ? 9.834 -2.562 -2.499 1.00 93.12 163 ARG A O 1
ATOM 1295 N N . GLY A 1 164 ? 9.817 -4.055 -0.812 1.00 94.12 164 GLY A N 1
ATOM 1296 C CA . GLY A 1 164 ? 8.504 -4.631 -1.027 1.00 94.12 164 GLY A CA 1
ATOM 1297 C C . GLY A 1 164 ? 7.376 -3.630 -1.035 1.00 94.12 164 GLY A C 1
ATOM 1298 O O . GLY A 1 164 ? 6.605 -3.552 -1.991 1.00 94.12 164 GLY A O 1
ATOM 1299 N N . LEU A 1 165 ? 7.337 -2.825 0.029 1.00 94.25 165 LEU A N 1
ATOM 1300 C CA . LEU A 1 165 ? 6.422 -1.700 0.155 1.00 94.25 165 LEU A CA 1
ATOM 1301 C C . LEU A 1 165 ? 6.520 -0.791 -1.073 1.00 94.25 165 LEU A C 1
ATOM 1303 O O . LEU A 1 165 ? 5.499 -0.503 -1.688 1.00 94.25 165 LEU A O 1
ATOM 1307 N N . LEU A 1 166 ? 7.730 -0.374 -1.465 1.00 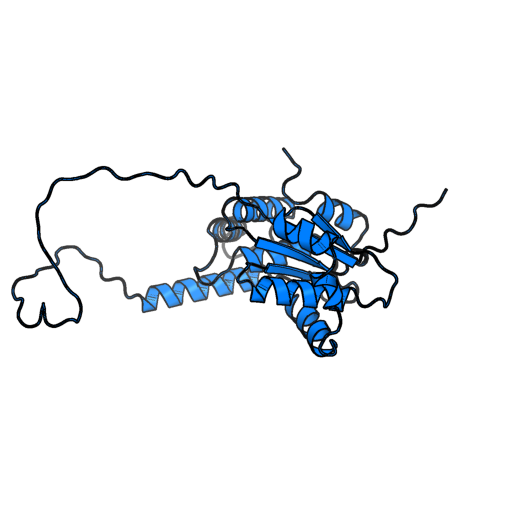94.94 166 LEU A N 1
ATOM 1308 C CA . LEU A 1 166 ? 7.924 0.510 -2.619 1.00 94.94 166 LEU A CA 1
ATOM 1309 C C . LEU A 1 166 ? 7.432 -0.117 -3.930 1.00 94.94 166 LEU A C 1
ATOM 1311 O O . LEU A 1 166 ? 6.753 0.555 -4.701 1.00 94.94 166 LEU A O 1
ATOM 1315 N N . LEU A 1 167 ? 7.755 -1.389 -4.183 1.00 95.19 167 LEU A N 1
ATOM 1316 C CA . LEU A 1 167 ? 7.309 -2.104 -5.383 1.00 95.19 167 LEU A CA 1
ATOM 1317 C C . LEU A 1 167 ? 5.780 -2.194 -5.430 1.00 95.19 167 LEU A C 1
ATO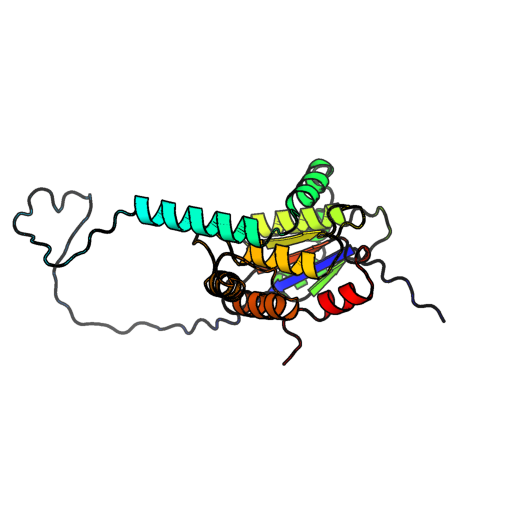M 1319 O O . LEU A 1 167 ? 5.177 -1.860 -6.446 1.00 95.19 167 LEU A O 1
ATOM 1323 N N . ASN A 1 168 ? 5.151 -2.580 -4.322 1.00 95.06 168 ASN A N 1
ATOM 1324 C CA . ASN A 1 168 ? 3.699 -2.664 -4.212 1.00 95.06 168 ASN A CA 1
ATOM 1325 C C . ASN A 1 168 ? 3.023 -1.292 -4.375 1.00 95.06 168 ASN A C 1
ATOM 1327 O O . ASN A 1 168 ? 2.048 -1.178 -5.110 1.00 95.06 168 ASN A O 1
ATOM 1331 N N . MET A 1 169 ? 3.569 -0.228 -3.776 1.00 94.50 169 MET A N 1
ATOM 1332 C CA . MET A 1 169 ? 3.052 1.133 -3.971 1.00 94.50 169 MET A CA 1
ATOM 1333 C C . MET A 1 169 ? 3.178 1.590 -5.428 1.00 94.50 169 MET A C 1
ATOM 1335 O O . MET A 1 169 ? 2.222 2.122 -5.982 1.00 94.50 169 MET A O 1
ATOM 1339 N N . LEU A 1 170 ? 4.319 1.345 -6.081 1.00 94.69 170 LEU A N 1
ATOM 1340 C CA . LEU A 1 170 ? 4.484 1.655 -7.503 1.00 94.69 170 LEU A CA 1
ATOM 1341 C C . LEU A 1 170 ? 3.513 0.878 -8.383 1.00 94.69 170 LEU A C 1
ATOM 1343 O O . LEU A 1 170 ? 3.044 1.433 -9.371 1.00 94.69 170 LEU A O 1
ATOM 1347 N N . GLN A 1 171 ? 3.207 -0.374 -8.043 1.00 94.00 171 GLN A N 1
ATOM 1348 C CA . GLN A 1 171 ? 2.214 -1.138 -8.783 1.00 94.00 171 GLN A CA 1
ATOM 1349 C C . GLN A 1 171 ? 0.826 -0.514 -8.627 1.00 94.00 171 GLN A C 1
ATOM 1351 O O . GLN A 1 171 ? 0.201 -0.183 -9.625 1.00 94.00 171 GLN A O 1
ATOM 1356 N N . GLN A 1 172 ? 0.362 -0.297 -7.394 1.00 93.00 172 GLN A N 1
ATOM 1357 C CA . GLN A 1 172 ? -1.006 0.178 -7.165 1.00 93.00 172 GLN A CA 1
ATOM 1358 C C . GLN A 1 172 ? -1.223 1.648 -7.572 1.00 93.00 172 GLN A C 1
ATOM 1360 O O . GLN A 1 172 ? -2.338 2.033 -7.911 1.00 93.00 172 GLN A O 1
ATOM 1365 N N . MET A 1 173 ? -0.185 2.490 -7.516 1.00 91.62 173 MET A N 1
ATOM 1366 C CA . MET A 1 173 ? -0.275 3.910 -7.893 1.00 91.62 173 MET A CA 1
ATOM 1367 C C . MET A 1 173 ? 0.118 4.165 -9.350 1.00 91.62 173 MET A C 1
ATOM 1369 O O . MET A 1 173 ? -0.355 5.114 -9.968 1.00 91.62 173 MET A O 1
ATOM 1373 N N . GLY A 1 174 ? 1.040 3.364 -9.881 1.00 90.50 174 GLY A N 1
ATOM 1374 C CA . GLY A 1 174 ? 1.607 3.540 -11.214 1.00 90.50 174 GLY A CA 1
ATOM 1375 C C . GLY A 1 174 ? 0.871 2.776 -12.309 1.00 90.50 174 GLY A C 1
ATOM 1376 O O . GLY A 1 174 ? 1.174 2.996 -13.478 1.00 90.50 174 GLY A O 1
ATOM 1377 N N . GLU A 1 175 ? -0.072 1.904 -11.959 1.00 87.44 175 GLU A N 1
ATOM 1378 C CA . GLU A 1 175 ? -0.949 1.191 -12.884 1.00 87.44 175 GLU A CA 1
ATOM 1379 C C . GLU A 1 175 ? -2.406 1.380 -12.439 1.00 87.44 175 GLU A C 1
ATOM 1381 O O . GLU A 1 175 ? -2.802 0.910 -11.376 1.00 87.44 175 GLU A O 1
ATOM 1386 N N . ASN A 1 176 ? -3.206 2.081 -13.245 1.00 76.75 176 ASN A N 1
ATOM 1387 C CA . ASN A 1 176 ? -4.632 2.293 -12.986 1.00 76.75 176 ASN A CA 1
ATOM 1388 C C . ASN A 1 176 ? -5.460 2.104 -14.272 1.00 76.75 176 ASN A C 1
ATOM 1390 O O . ASN A 1 176 ? -4.927 1.730 -15.317 1.00 76.75 176 ASN A O 1
ATOM 1394 N N . GLU A 1 177 ? -6.770 2.360 -14.212 1.00 70.19 177 GLU A N 1
ATOM 1395 C CA . GLU A 1 177 ? -7.681 2.212 -15.361 1.00 70.19 177 GLU A CA 1
ATOM 1396 C C . GLU A 1 177 ? -7.291 3.072 -16.579 1.00 70.19 177 GLU A C 1
ATOM 1398 O O . GLU A 1 177 ? -7.636 2.735 -17.710 1.00 70.19 177 GLU A O 1
ATOM 1403 N N . GLN A 1 178 ? -6.537 4.156 -16.370 1.00 72.31 178 GLN A N 1
ATOM 1404 C CA . GLN A 1 178 ? -6.032 5.038 -17.427 1.00 72.31 178 GLN A CA 1
ATOM 1405 C C . GLN A 1 178 ? -4.715 4.531 -18.044 1.00 72.31 178 GLN A C 1
ATOM 1407 O O . GLN A 1 178 ? -4.228 5.104 -19.020 1.00 72.31 178 GLN A O 1
ATOM 1412 N N . GLY A 1 179 ? -4.141 3.450 -17.506 1.00 83.56 179 GLY A N 1
ATOM 1413 C CA . GLY A 1 179 ? -2.921 2.809 -17.985 1.00 83.56 179 GLY A CA 1
ATOM 1414 C C . GLY A 1 179 ? -1.737 2.958 -17.028 1.00 83.56 179 GLY A C 1
ATOM 1415 O O . GLY A 1 179 ? -1.891 3.067 -15.812 1.00 83.56 179 GLY A O 1
ATOM 1416 N N . ILE A 1 180 ? -0.523 2.916 -17.587 1.00 90.31 180 ILE A N 1
ATOM 1417 C CA . ILE A 1 180 ? 0.722 2.987 -16.814 1.00 90.31 180 ILE A CA 1
ATOM 1418 C C . ILE A 1 180 ? 1.208 4.431 -16.711 1.00 90.31 180 ILE A C 1
ATOM 1420 O O . ILE A 1 180 ? 1.449 5.078 -17.732 1.00 90.31 180 ILE A O 1
ATOM 1424 N N . HIS A 1 181 ? 1.449 4.901 -15.489 1.00 91.62 181 HIS A N 1
ATOM 1425 C CA . HIS A 1 181 ? 1.953 6.239 -15.208 1.00 91.62 181 HIS A CA 1
ATOM 1426 C C . HIS A 1 181 ? 3.302 6.497 -15.917 1.00 91.62 181 HIS A C 1
ATOM 1428 O O . HIS A 1 181 ? 4.209 5.659 -15.823 1.00 91.62 181 HIS A O 1
ATOM 1434 N N . PRO A 1 182 ? 3.509 7.665 -16.563 1.00 91.81 182 PRO A N 1
ATOM 1435 C CA . PRO A 1 182 ? 4.724 7.953 -17.334 1.00 91.81 182 PRO A CA 1
ATOM 1436 C C . PRO A 1 182 ? 6.031 7.751 -16.555 1.00 91.81 182 PRO A C 1
ATOM 1438 O O . PRO A 1 182 ? 6.984 7.183 -17.081 1.00 91.81 182 PRO A O 1
ATOM 1441 N N . ALA A 1 183 ? 6.067 8.141 -15.276 1.00 93.56 183 ALA A N 1
ATOM 1442 C CA . ALA A 1 183 ? 7.240 7.930 -14.419 1.00 93.56 183 ALA A CA 1
ATOM 1443 C C . ALA A 1 183 ? 7.603 6.439 -14.247 1.00 93.56 183 ALA A C 1
ATOM 1445 O O . ALA A 1 183 ? 8.784 6.097 -14.211 1.00 93.56 183 ALA A O 1
ATOM 1446 N N . LEU A 1 184 ? 6.608 5.544 -14.182 1.00 94.69 184 LEU A N 1
ATOM 1447 C CA . LEU A 1 184 ? 6.843 4.101 -14.090 1.00 94.69 184 LEU A CA 1
ATOM 1448 C C . LEU A 1 184 ? 7.326 3.528 -15.433 1.00 94.69 184 LEU A C 1
ATOM 1450 O O . LEU A 1 184 ? 8.236 2.698 -15.454 1.00 94.69 184 LEU A O 1
ATOM 1454 N N . GLN A 1 185 ? 6.786 4.014 -16.558 1.00 94.25 185 GLN A N 1
ATOM 1455 C CA . GLN A 1 185 ? 7.274 3.645 -17.895 1.00 94.25 185 GLN A CA 1
ATOM 1456 C C . GLN A 1 185 ? 8.730 4.077 -18.119 1.00 94.25 185 GLN A C 1
ATOM 1458 O O . GLN A 1 185 ? 9.531 3.337 -18.700 1.00 94.25 185 GLN A O 1
ATOM 1463 N N . GLU A 1 186 ? 9.084 5.270 -17.643 1.00 95.06 186 GLU A N 1
ATOM 1464 C CA . GLU A 1 186 ? 10.445 5.791 -17.709 1.00 95.06 186 GLU A CA 1
ATOM 1465 C C . GLU A 1 186 ? 11.398 4.931 -16.875 1.00 95.06 186 GLU A C 1
ATOM 1467 O O . GLU A 1 186 ? 12.435 4.503 -17.383 1.00 95.06 186 GLU A O 1
ATOM 1472 N N . LEU A 1 187 ? 11.024 4.602 -15.632 1.00 96.25 187 LEU A N 1
ATOM 1473 C CA . LEU A 1 187 ? 11.816 3.725 -14.770 1.00 96.25 187 LEU A CA 1
ATOM 1474 C C . LEU A 1 187 ? 12.067 2.359 -15.430 1.00 96.25 187 LEU A C 1
ATOM 1476 O O . LEU A 1 187 ? 13.201 1.870 -15.434 1.00 96.25 187 LEU A O 1
ATOM 1480 N N . TYR A 1 188 ? 11.027 1.760 -16.014 1.00 95.12 188 TYR A N 1
ATOM 1481 C CA . TYR A 1 188 ? 11.140 0.508 -16.762 1.00 95.12 188 TYR A CA 1
ATOM 1482 C C . TYR A 1 188 ? 12.138 0.629 -17.922 1.00 95.12 188 TYR A C 1
ATOM 1484 O O . TYR A 1 188 ? 13.025 -0.213 -18.084 1.00 95.12 188 TYR A O 1
ATOM 1492 N N . SER A 1 189 ? 12.045 1.716 -18.690 1.00 93.62 189 SER A N 1
ATOM 1493 C CA . SER A 1 189 ? 12.923 1.982 -19.833 1.00 93.62 189 SER A CA 1
ATOM 1494 C C . SER A 1 189 ? 14.382 2.180 -19.409 1.00 93.62 189 SER A C 1
ATOM 1496 O O . SER A 1 189 ? 15.278 1.608 -20.025 1.00 93.62 189 SER A O 1
ATOM 1498 N N . GLN A 1 190 ? 14.631 2.907 -18.315 1.00 94.44 190 GLN A N 1
ATOM 1499 C CA . GLN A 1 190 ? 15.972 3.117 -17.751 1.00 94.44 190 GLN A CA 1
ATOM 1500 C C . GLN A 1 190 ? 16.623 1.815 -17.256 1.00 94.44 190 GLN A C 1
ATOM 1502 O O . GLN A 1 190 ? 17.848 1.695 -17.230 1.00 94.44 190 GLN A O 1
ATOM 1507 N N . CYS A 1 191 ? 15.819 0.826 -16.860 1.00 93.88 191 CYS A N 1
ATOM 1508 C CA . CYS A 1 191 ? 16.315 -0.471 -16.402 1.00 93.88 191 CYS A CA 1
ATOM 1509 C C . CYS A 1 191 ? 16.637 -1.442 -17.551 1.00 93.88 191 CYS A C 1
ATOM 1511 O O . CYS A 1 191 ? 17.248 -2.493 -17.316 1.00 93.88 191 CYS A O 1
ATOM 1513 N N . LYS A 1 192 ? 16.268 -1.098 -18.791 1.00 90.12 192 LYS A N 1
ATOM 1514 C CA . LYS A 1 192 ? 16.553 -1.890 -19.987 1.00 90.12 192 LYS A CA 1
ATOM 1515 C C . LYS A 1 192 ? 17.986 -1.650 -20.469 1.00 90.12 192 LYS A C 1
ATOM 1517 O O . LYS A 1 192 ? 18.401 -0.528 -20.734 1.00 90.12 192 LYS A O 1
ATOM 1522 N N . ARG A 1 193 ? 18.749 -2.732 -20.623 1.00 85.12 193 ARG A N 1
ATOM 1523 C CA . ARG A 1 193 ? 20.115 -2.751 -21.166 1.00 85.12 193 ARG A CA 1
ATOM 1524 C C . ARG A 1 193 ? 20.181 -3.791 -22.281 1.00 85.12 193 ARG A C 1
ATOM 1526 O O . ARG A 1 193 ? 20.360 -4.983 -22.032 1.00 85.12 193 ARG A O 1
ATOM 1533 N N . GLY A 1 194 ? 19.977 -3.342 -23.520 1.00 81.94 194 GLY A N 1
ATOM 1534 C CA . GLY A 1 194 ? 19.835 -4.235 -24.674 1.00 81.94 194 GLY A CA 1
ATOM 1535 C C . GLY A 1 194 ? 18.625 -5.166 -24.520 1.00 81.94 194 GLY A C 1
ATOM 1536 O O . GLY A 1 194 ? 17.496 -4.695 -24.368 1.00 81.94 194 GLY A O 1
ATOM 1537 N N . HIS A 1 195 ? 18.868 -6.481 -24.539 1.00 80.00 195 HIS A N 1
ATOM 1538 C CA . HIS A 1 195 ? 17.844 -7.522 -24.360 1.00 80.00 195 HIS A CA 1
ATOM 1539 C C . HIS A 1 195 ? 17.560 -7.877 -22.889 1.00 80.00 195 HIS A C 1
ATOM 1541 O O . HIS A 1 195 ? 16.646 -8.650 -22.618 1.00 80.00 195 HIS A O 1
ATOM 1547 N N . GLN A 1 196 ? 18.330 -7.343 -21.937 1.00 83.81 196 GLN A N 1
ATOM 1548 C CA . GLN A 1 196 ? 18.144 -7.603 -20.509 1.00 83.81 196 GLN A CA 1
ATOM 1549 C C . GLN A 1 196 ? 17.428 -6.433 -19.837 1.00 83.81 196 GLN A C 1
ATOM 1551 O O . GLN A 1 196 ? 17.659 -5.273 -20.179 1.00 83.81 196 GLN A O 1
ATOM 1556 N N . ILE A 1 197 ? 16.597 -6.725 -18.838 1.00 89.25 197 ILE A N 1
ATOM 1557 C CA . ILE A 1 197 ? 15.956 -5.708 -18.000 1.00 89.25 197 ILE A CA 1
ATOM 1558 C C . ILE A 1 197 ? 16.330 -6.001 -16.550 1.00 89.25 197 ILE A C 1
ATOM 1560 O O . ILE A 1 197 ? 16.007 -7.060 -16.015 1.00 89.25 197 ILE A O 1
ATOM 1564 N N . GLY A 1 198 ? 17.084 -5.085 -15.942 1.00 91.81 198 GLY A N 1
ATOM 1565 C CA . GLY A 1 198 ? 17.514 -5.199 -14.549 1.00 91.81 198 GLY A CA 1
ATOM 1566 C C . GLY A 1 198 ? 16.419 -4.786 -13.568 1.00 91.81 198 GLY A C 1
ATOM 1567 O O . GLY A 1 198 ? 15.416 -4.199 -13.957 1.00 91.81 198 GLY A O 1
ATOM 1568 N N . GLN A 1 199 ? 16.629 -5.058 -12.283 1.00 93.19 199 GLN A N 1
ATOM 1569 C CA . GLN A 1 199 ? 15.760 -4.566 -11.214 1.00 93.19 199 GLN A CA 1
ATOM 1570 C C . GLN A 1 199 ? 16.164 -3.141 -10.788 1.00 93.19 199 GLN A C 1
ATOM 1572 O O . GLN A 1 199 ? 17.364 -2.860 -10.693 1.00 93.19 199 GLN A O 1
ATOM 1577 N N . PRO A 1 200 ? 15.200 -2.245 -10.503 1.00 94.12 200 PRO A N 1
ATOM 1578 C CA . PRO A 1 200 ? 15.489 -0.877 -10.082 1.00 94.12 200 PRO A CA 1
ATOM 1579 C C . PRO A 1 200 ? 16.082 -0.867 -8.669 1.00 94.12 200 PRO A C 1
ATOM 1581 O O . PRO A 1 200 ? 15.714 -1.686 -7.822 1.00 94.12 200 PRO A O 1
ATOM 1584 N N . ARG A 1 201 ? 16.990 0.069 -8.385 1.00 94.25 201 ARG A N 1
ATOM 1585 C CA . ARG A 1 201 ? 17.545 0.292 -7.035 1.00 94.25 201 ARG A CA 1
ATOM 1586 C C . ARG A 1 201 ? 16.526 1.000 -6.134 1.00 94.25 201 ARG A C 1
ATOM 1588 O O . ARG A 1 201 ? 15.635 1.673 -6.640 1.00 94.25 201 ARG A O 1
ATOM 1595 N N . ILE A 1 202 ? 16.704 0.916 -4.810 1.00 92.69 202 ILE A N 1
ATOM 1596 C CA . ILE A 1 202 ? 15.823 1.576 -3.819 1.00 92.69 202 ILE A CA 1
ATOM 1597 C C . ILE A 1 202 ? 15.630 3.063 -4.127 1.00 92.69 202 ILE A C 1
ATOM 1599 O O . ILE A 1 202 ? 14.500 3.499 -4.279 1.00 92.69 202 ILE A O 1
ATOM 1603 N N . LEU A 1 203 ? 16.716 3.807 -4.350 1.00 93.81 203 LEU A N 1
ATOM 1604 C CA . LEU A 1 203 ? 16.629 5.239 -4.653 1.00 93.81 203 LEU A CA 1
ATOM 1605 C C . LEU A 1 203 ? 15.808 5.538 -5.922 1.00 93.81 203 LEU A C 1
ATOM 1607 O O . LEU A 1 203 ? 15.093 6.532 -5.987 1.00 93.81 203 LEU A O 1
ATOM 1611 N N . GLN A 1 204 ? 15.880 4.672 -6.939 1.00 95.81 204 GLN A N 1
ATOM 1612 C CA . GLN A 1 204 ? 15.079 4.839 -8.155 1.00 95.81 204 GLN A CA 1
ATOM 1613 C C . GLN A 1 204 ? 13.594 4.568 -7.886 1.00 95.81 204 GLN A C 1
ATOM 1615 O O . GLN A 1 204 ? 12.742 5.273 -8.425 1.00 95.81 204 GLN A O 1
ATOM 1620 N N . LEU A 1 205 ? 13.289 3.577 -7.041 1.00 95.56 205 LEU A N 1
ATOM 1621 C CA . LEU A 1 205 ? 11.927 3.283 -6.597 1.00 95.56 205 LEU A CA 1
ATOM 1622 C C . LEU A 1 205 ? 11.340 4.459 -5.802 1.00 95.56 205 LEU A C 1
ATOM 1624 O O . LEU A 1 205 ? 10.249 4.915 -6.128 1.00 95.56 205 LEU A O 1
ATOM 1628 N N . GLU A 1 206 ? 12.080 4.991 -4.825 1.00 94.12 206 GLU A N 1
ATOM 1629 C CA . GLU A 1 206 ? 11.669 6.143 -4.007 1.00 94.12 206 GLU A CA 1
ATOM 1630 C C . GLU A 1 206 ? 11.405 7.385 -4.864 1.00 94.12 206 GLU A C 1
ATOM 1632 O O . GLU A 1 206 ? 10.344 7.998 -4.762 1.00 94.12 206 GLU A O 1
ATOM 1637 N N . ASN A 1 207 ? 12.334 7.723 -5.763 1.00 93.75 207 ASN A N 1
ATOM 1638 C CA . ASN A 1 207 ? 12.187 8.876 -6.651 1.00 93.75 207 ASN A CA 1
ATOM 1639 C C . ASN A 1 207 ? 10.991 8.725 -7.598 1.00 93.75 207 ASN A C 1
ATOM 1641 O O . ASN A 1 207 ? 10.263 9.686 -7.841 1.00 93.75 207 ASN A O 1
ATOM 1645 N N . THR A 1 208 ? 10.769 7.522 -8.128 1.00 95.00 208 THR A N 1
ATOM 1646 C CA . THR A 1 208 ? 9.626 7.255 -9.012 1.00 95.00 208 THR A CA 1
ATOM 1647 C C . THR A 1 208 ? 8.315 7.354 -8.243 1.00 95.00 208 THR A C 1
ATOM 1649 O O . THR A 1 208 ? 7.381 7.995 -8.719 1.00 95.00 208 THR A O 1
ATOM 1652 N N . LEU A 1 209 ? 8.262 6.790 -7.035 1.00 93.25 209 LEU A N 1
ATOM 1653 C CA . LEU A 1 209 ? 7.084 6.844 -6.178 1.00 93.25 209 LEU A CA 1
ATOM 1654 C C . LEU A 1 209 ? 6.752 8.287 -5.788 1.00 93.25 209 LEU A C 1
ATOM 1656 O O . LEU A 1 209 ? 5.599 8.688 -5.887 1.00 93.25 209 LEU A O 1
ATOM 1660 N N . ASN A 1 210 ? 7.758 9.094 -5.442 1.00 90.44 210 ASN A N 1
ATOM 1661 C CA . ASN A 1 210 ? 7.587 10.524 -5.187 1.00 90.44 210 ASN A CA 1
ATOM 1662 C C . ASN A 1 210 ? 6.974 11.268 -6.373 1.00 90.44 210 ASN A C 1
ATOM 1664 O O . ASN A 1 210 ? 6.046 12.048 -6.186 1.00 90.44 210 ASN A O 1
ATOM 1668 N N . ARG A 1 211 ? 7.464 11.015 -7.592 1.00 90.88 211 ARG A N 1
ATOM 1669 C CA . ARG A 1 211 ? 6.929 11.646 -8.808 1.00 90.88 211 ARG A CA 1
ATOM 1670 C C . ARG A 1 211 ? 5.477 11.258 -9.067 1.00 90.88 211 ARG A C 1
ATOM 1672 O O . ARG A 1 211 ? 4.699 12.110 -9.477 1.00 90.88 211 ARG A O 1
ATOM 1679 N N . ILE A 1 212 ? 5.121 9.994 -8.830 1.00 90.25 212 ILE A N 1
ATOM 1680 C CA . ILE A 1 212 ? 3.733 9.531 -8.944 1.00 90.25 212 ILE A CA 1
ATOM 1681 C C . ILE A 1 212 ? 2.877 10.234 -7.890 1.00 90.25 212 ILE A C 1
ATOM 1683 O O . ILE A 1 212 ? 1.901 10.877 -8.236 1.00 90.25 212 ILE A O 1
ATOM 1687 N N . ILE A 1 213 ? 3.292 10.209 -6.623 1.00 86.88 213 ILE A N 1
ATOM 1688 C CA . ILE A 1 213 ? 2.571 10.841 -5.511 1.00 86.88 213 ILE A CA 1
ATOM 1689 C C . ILE A 1 213 ? 2.344 12.344 -5.741 1.00 86.88 213 ILE A C 1
ATOM 1691 O O . ILE A 1 213 ? 1.253 12.836 -5.472 1.00 86.88 213 ILE A O 1
ATOM 1695 N N . GLN A 1 214 ? 3.341 13.067 -6.256 1.00 83.50 214 GLN A N 1
ATOM 1696 C CA . GLN A 1 214 ? 3.225 14.497 -6.569 1.00 83.50 214 GLN A CA 1
ATOM 1697 C C . GLN A 1 214 ? 2.253 14.787 -7.725 1.00 83.50 214 GLN A C 1
ATOM 1699 O O . GLN A 1 214 ? 1.670 15.867 -7.762 1.00 83.50 214 GLN A O 1
ATOM 1704 N N . GLY A 1 215 ? 2.089 13.848 -8.662 1.00 74.25 215 GLY A N 1
ATOM 1705 C CA . GLY A 1 215 ? 1.156 13.958 -9.788 1.00 74.25 215 GLY A CA 1
ATOM 1706 C C . GLY A 1 215 ? -0.226 13.341 -9.537 1.00 74.25 215 GLY A C 1
ATOM 1707 O O . GLY A 1 215 ? -1.128 13.535 -10.350 1.00 74.25 215 GLY A O 1
ATOM 1708 N N . SER A 1 216 ? -0.397 12.594 -8.445 1.00 68.81 216 SER A N 1
ATOM 1709 C CA . SER A 1 216 ? -1.615 11.840 -8.140 1.00 68.81 216 SER A CA 1
ATOM 1710 C C . SER A 1 216 ? -2.721 12.687 -7.505 1.00 68.81 216 SER A C 1
ATOM 1712 O O . SER A 1 216 ? -2.490 13.715 -6.865 1.00 68.81 216 SER A O 1
ATOM 1714 N N . ILE A 1 217 ? -3.952 12.189 -7.647 1.00 68.25 217 ILE A N 1
ATOM 1715 C CA . ILE A 1 217 ? -5.136 12.663 -6.922 1.00 68.25 217 ILE A CA 1
ATOM 1716 C C . ILE A 1 217 ? -5.004 12.278 -5.437 1.00 68.25 217 ILE A C 1
ATOM 1718 O O . ILE A 1 217 ? -4.317 11.314 -5.093 1.00 68.25 217 ILE A O 1
ATOM 1722 N N . SER A 1 218 ? -5.659 13.045 -4.561 1.00 81.62 218 SER A N 1
ATOM 1723 C CA . SER A 1 218 ? -5.722 12.775 -3.122 1.00 81.62 218 SER A CA 1
ATOM 1724 C C . SER A 1 218 ? -6.151 11.332 -2.817 1.00 81.62 218 SER A C 1
ATOM 1726 O O . SER A 1 218 ? -7.052 10.796 -3.466 1.00 81.62 218 SER A O 1
ATOM 1728 N N . GLY A 1 219 ? -5.528 10.710 -1.818 1.00 88.94 219 GLY A N 1
ATOM 1729 C CA . GLY A 1 219 ? -5.834 9.335 -1.422 1.00 88.94 219 GLY A CA 1
ATOM 1730 C C . GLY A 1 219 ? -5.180 8.929 -0.106 1.00 88.94 219 GLY A C 1
ATOM 1731 O O . GLY A 1 219 ? -4.584 9.751 0.590 1.00 88.94 219 GLY A O 1
ATOM 1732 N N . TYR A 1 220 ? -5.280 7.649 0.242 1.00 91.62 220 TYR A N 1
ATOM 1733 C CA . TYR A 1 220 ? -4.816 7.112 1.521 1.00 91.62 220 TYR A CA 1
ATOM 1734 C C . TYR A 1 220 ? -3.861 5.941 1.317 1.00 91.62 220 TYR A C 1
ATOM 1736 O O . TYR A 1 220 ? -4.126 5.055 0.512 1.00 91.62 220 TYR A O 1
ATOM 1744 N N . ILE A 1 221 ? -2.769 5.910 2.080 1.00 92.94 221 ILE A N 1
ATOM 1745 C CA . ILE A 1 221 ? -1.885 4.747 2.195 1.00 92.94 221 ILE A CA 1
ATOM 1746 C C . ILE A 1 221 ? -2.135 4.082 3.543 1.00 92.94 221 ILE A C 1
ATOM 1748 O O . ILE A 1 221 ? -1.957 4.720 4.580 1.00 92.94 221 ILE A O 1
ATOM 1752 N N . VAL A 1 222 ? -2.475 2.798 3.531 1.00 94.69 222 VAL A N 1
ATOM 1753 C CA . VAL A 1 222 ? -2.668 1.962 4.720 1.00 94.69 222 VAL A CA 1
ATOM 1754 C C . VAL A 1 222 ? -1.521 0.951 4.817 1.00 94.69 222 VAL A C 1
ATOM 1756 O O . VAL A 1 222 ? -1.327 0.130 3.929 1.00 94.69 222 VAL A O 1
ATOM 1759 N N . ILE A 1 223 ? -0.744 0.989 5.895 1.00 93.88 223 ILE A N 1
ATOM 1760 C CA . ILE A 1 223 ? 0.389 0.084 6.131 1.00 93.88 223 ILE A CA 1
ATOM 1761 C C . ILE A 1 223 ? 0.114 -0.730 7.392 1.00 93.88 223 ILE A C 1
ATOM 1763 O O . ILE A 1 223 ? 0.197 -0.193 8.497 1.00 93.88 223 ILE A O 1
ATOM 1767 N N . ASP A 1 224 ? -0.193 -2.015 7.232 1.00 93.31 224 ASP A N 1
ATOM 1768 C CA . ASP A 1 224 ? -0.423 -2.952 8.336 1.00 93.31 224 ASP A CA 1
ATOM 1769 C C . ASP A 1 224 ? 0.859 -3.711 8.709 1.00 93.31 224 ASP A C 1
ATOM 1771 O O . ASP A 1 224 ? 1.770 -3.880 7.897 1.00 93.31 224 ASP A O 1
ATOM 1775 N N . ALA A 1 225 ? 0.908 -4.172 9.956 1.00 89.50 225 ALA A N 1
ATOM 1776 C CA . ALA A 1 225 ? 1.956 -4.991 10.545 1.00 89.50 225 ALA A CA 1
ATOM 1777 C C . ALA A 1 225 ? 3.378 -4.417 10.392 1.00 89.50 225 ALA A C 1
ATOM 1779 O O . ALA A 1 225 ? 4.345 -5.159 10.294 1.00 89.50 225 ALA A O 1
ATOM 1780 N N . LEU A 1 226 ? 3.538 -3.085 10.430 1.00 88.19 226 LEU A N 1
ATOM 1781 C CA . LEU A 1 226 ? 4.848 -2.409 10.355 1.00 88.19 226 LEU A CA 1
ATOM 1782 C C . LEU A 1 226 ? 5.877 -2.914 11.396 1.00 88.19 226 LEU A C 1
ATOM 1784 O O . LEU A 1 226 ? 7.087 -2.719 11.251 1.00 88.19 226 LEU A O 1
ATOM 1788 N N . ASP A 1 227 ? 5.420 -3.558 12.469 1.00 84.81 227 ASP A N 1
ATOM 1789 C CA . ASP A 1 227 ? 6.283 -4.226 13.434 1.00 84.81 227 ASP A CA 1
ATOM 1790 C C . ASP A 1 227 ? 6.987 -5.486 12.894 1.00 84.81 227 ASP A C 1
ATOM 1792 O O . ASP A 1 227 ? 8.000 -5.883 13.467 1.00 84.81 227 ASP A O 1
ATOM 1796 N N . GLU A 1 228 ? 6.506 -6.063 11.792 1.00 87.00 228 GLU A N 1
ATOM 1797 C CA . GLU A 1 228 ? 7.033 -7.271 11.144 1.00 87.00 228 GLU A CA 1
ATOM 1798 C C . GLU A 1 228 ? 8.183 -7.002 10.156 1.00 87.00 228 GLU A C 1
ATOM 1800 O O . GLU A 1 228 ? 8.846 -7.944 9.723 1.00 87.00 228 GLU A O 1
ATOM 1805 N N . CYS A 1 229 ? 8.484 -5.735 9.840 1.00 87.12 229 CYS A N 1
ATOM 1806 C CA . CYS A 1 229 ? 9.699 -5.368 9.107 1.00 87.12 229 CYS A CA 1
ATOM 1807 C C . CYS A 1 229 ? 10.885 -5.107 10.048 1.00 87.12 229 CYS A C 1
ATOM 1809 O O . CYS A 1 229 ? 10.726 -4.857 11.251 1.00 87.12 229 CYS A O 1
ATOM 1811 N N . SER A 1 230 ? 12.100 -5.093 9.489 1.00 86.88 230 SER A N 1
ATOM 1812 C CA . SER A 1 230 ? 13.306 -4.766 10.256 1.00 86.88 230 SER A CA 1
ATOM 1813 C C . SER A 1 230 ? 13.232 -3.353 10.860 1.00 86.88 230 SER A C 1
ATOM 1815 O O . SER A 1 230 ? 12.550 -2.464 10.341 1.00 86.88 230 SER A O 1
ATOM 1817 N N . LEU A 1 231 ? 13.962 -3.106 11.956 1.00 84.31 231 LEU A N 1
ATOM 1818 C CA . LEU A 1 231 ? 14.044 -1.764 12.556 1.00 84.31 231 LEU A CA 1
ATOM 1819 C C . LEU A 1 231 ? 14.602 -0.722 11.573 1.00 84.31 231 LEU A C 1
ATOM 1821 O O . LEU A 1 231 ? 14.182 0.434 11.603 1.00 84.31 231 LEU A O 1
ATOM 1825 N N . GLN A 1 232 ? 15.526 -1.138 10.701 1.00 85.69 232 GLN A N 1
ATOM 1826 C CA . GLN A 1 232 ? 16.081 -0.285 9.655 1.00 85.69 232 GLN A CA 1
ATOM 1827 C C . GLN A 1 232 ? 15.006 0.091 8.631 1.00 85.69 232 GLN A C 1
ATOM 1829 O O . GLN A 1 232 ? 14.812 1.275 8.361 1.00 85.69 232 GLN A O 1
ATOM 1834 N N . ASP A 1 233 ? 14.262 -0.892 8.119 1.00 87.19 233 ASP A N 1
ATOM 1835 C CA . ASP A 1 233 ? 13.171 -0.658 7.168 1.00 87.19 233 ASP A CA 1
ATOM 1836 C C . ASP A 1 233 ? 12.088 0.235 7.770 1.00 87.19 233 ASP A C 1
ATOM 1838 O O . ASP A 1 233 ? 11.627 1.173 7.124 1.00 87.19 233 ASP A O 1
ATOM 1842 N N . ARG A 1 234 ? 11.744 0.024 9.045 1.00 85.56 234 ARG A N 1
ATOM 1843 C CA . ARG A 1 234 ? 10.751 0.841 9.749 1.00 85.56 234 ARG A CA 1
ATOM 1844 C C . ARG A 1 234 ? 11.119 2.321 9.732 1.00 85.56 234 ARG A C 1
ATOM 1846 O O . ARG A 1 234 ? 10.255 3.165 9.506 1.00 85.56 234 ARG A O 1
ATOM 1853 N N . ALA A 1 235 ? 12.395 2.648 9.936 1.00 84.81 235 ALA A N 1
ATOM 1854 C CA . ALA A 1 235 ? 12.862 4.029 9.876 1.00 84.81 235 ALA A CA 1
ATOM 1855 C C . ALA A 1 235 ? 12.694 4.638 8.472 1.00 84.81 235 ALA A C 1
ATOM 1857 O O . ALA A 1 235 ? 12.348 5.814 8.363 1.00 84.81 235 ALA A O 1
ATOM 1858 N N . HIS A 1 236 ? 12.897 3.854 7.409 1.00 86.12 236 HIS A N 1
ATOM 1859 C CA . HIS A 1 236 ? 12.652 4.298 6.035 1.00 86.12 236 HIS A CA 1
ATOM 1860 C C . HIS A 1 236 ? 11.160 4.530 5.762 1.00 86.12 236 HIS A C 1
ATOM 1862 O O . HIS A 1 236 ? 10.794 5.589 5.252 1.00 86.12 236 HIS A O 1
ATOM 1868 N N . VAL A 1 237 ? 10.289 3.610 6.193 1.00 84.94 237 VAL A N 1
ATOM 1869 C CA . VAL A 1 237 ? 8.829 3.748 6.049 1.00 84.94 237 VAL A CA 1
ATOM 1870 C C . VAL A 1 237 ? 8.315 5.026 6.719 1.00 84.94 237 VAL A C 1
ATOM 1872 O O . VAL A 1 237 ? 7.530 5.762 6.122 1.00 84.94 237 VAL A O 1
ATOM 1875 N N . LEU A 1 238 ? 8.769 5.314 7.945 1.00 80.38 238 LEU A N 1
ATOM 1876 C CA . LEU A 1 238 ? 8.280 6.450 8.738 1.00 80.38 238 LEU A CA 1
ATOM 1877 C C . LEU A 1 238 ? 8.795 7.805 8.266 1.00 80.38 238 LEU A C 1
ATOM 1879 O O . LEU A 1 238 ? 8.064 8.790 8.343 1.00 80.38 238 LEU A O 1
ATOM 1883 N N . LYS A 1 239 ? 10.029 7.866 7.756 1.00 76.69 239 LYS A N 1
ATOM 1884 C CA . LYS A 1 239 ? 10.515 9.062 7.057 1.00 76.69 239 LYS A CA 1
ATOM 1885 C C . LYS A 1 239 ? 9.615 9.358 5.856 1.00 76.69 239 LYS A C 1
ATOM 1887 O O . LYS A 1 239 ? 9.297 10.516 5.581 1.00 76.69 239 LYS A O 1
ATOM 1892 N N . GLY A 1 240 ? 9.144 8.312 5.182 1.00 63.12 240 GLY A N 1
ATOM 1893 C CA . GLY A 1 240 ? 8.353 8.422 3.971 1.00 63.12 240 GLY A CA 1
ATOM 1894 C C . GLY A 1 240 ? 9.149 9.050 2.823 1.00 63.12 240 GLY A C 1
ATOM 1895 O O . GLY A 1 240 ? 10.253 9.559 3.017 1.00 63.12 240 GLY A O 1
ATOM 1896 N N . PRO A 1 241 ? 8.590 9.047 1.609 1.00 53.62 241 PRO A N 1
ATOM 1897 C CA . PRO A 1 241 ? 9.349 9.454 0.434 1.00 53.62 241 PRO A CA 1
ATOM 1898 C C . PRO A 1 241 ? 9.506 10.997 0.346 1.00 53.62 241 PRO A C 1
ATOM 1900 O O . PRO A 1 241 ? 10.392 11.490 -0.343 1.00 53.62 241 PRO A O 1
ATOM 1903 N N . SER A 1 242 ? 8.755 11.772 1.141 1.00 46.34 242 SER A N 1
ATOM 1904 C CA . SER A 1 242 ? 8.707 13.247 1.088 1.00 46.34 242 SER A CA 1
ATOM 1905 C C . SER A 1 242 ? 9.625 14.002 2.068 1.00 46.34 242 SER A C 1
ATOM 1907 O O . SER A 1 242 ? 9.568 15.222 2.096 1.00 46.34 242 SER A O 1
ATOM 1909 N N . SER A 1 243 ? 10.432 13.337 2.901 1.00 37.03 243 SER A N 1
ATOM 1910 C CA . SER A 1 243 ? 11.194 14.000 3.985 1.00 37.03 243 SER A CA 1
ATOM 1911 C C . SER A 1 243 ? 12.625 14.421 3.614 1.00 37.03 243 SER A C 1
ATOM 1913 O O . SER A 1 243 ? 13.470 14.577 4.494 1.00 37.03 243 SER A O 1
ATOM 1915 N N . GLN A 1 244 ? 12.916 14.605 2.321 1.00 30.06 244 GLN A N 1
ATOM 1916 C CA . GLN A 1 244 ? 14.223 15.094 1.849 1.00 30.06 244 GLN A CA 1
ATOM 1917 C C . GLN A 1 244 ? 14.233 16.550 1.357 1.00 30.06 244 GLN A C 1
ATOM 1919 O O . GLN A 1 244 ? 15.202 16.952 0.717 1.00 30.06 244 GLN A O 1
ATOM 1924 N N . TYR A 1 245 ? 13.219 17.350 1.695 1.00 29.78 245 TYR A N 1
ATOM 1925 C CA . TYR A 1 245 ? 13.249 18.805 1.511 1.00 29.78 245 TYR A CA 1
ATOM 1926 C C . TYR A 1 245 ? 12.666 19.515 2.728 1.00 29.78 245 TYR A C 1
ATOM 1928 O O . TYR A 1 245 ? 11.614 19.046 3.220 1.00 29.78 245 TYR A O 1
#

pLDDT: mean 75.61, std 22.48, range [26.11, 96.25]

Sequence (245 aa):
MGSQYINSKLVVRSINSPIMMERFGPGNQYEQENTFNYGGSQFANSSNFEIYGGTFMNAHNITVQLHDQAQKIRGWLKAPDCSTNFDTAANKKTAGTGMWIIEHPQYIEWNNNGGLLWIQGKAGSGKTVISTTIIDRLCDTSNTVWFHYFDFRDNAGDKSGYRGLLLNMLQQMGENEQGIHPALQELYSQCKRGHQIGQPRILQLENTLNRIIQGSISGYIVIDALDECSLQDRAHVLKGPSSQY